Protein AF-A0A4Z2H089-F1 (afdb_monomer_lite)

Sequence (235 aa):
MAEYIDPRGDAPVEEMPELSDDDWDDNDNDEDLWQAADEEDSRPATVTCLFCDRLLSSVPATLQHCADDHQFNLVEVIQRHHLDDYGFIKMINFIRSTKCDASGLTGLPDAPLPWESEDFLLPVLQDDPLLQIDPEELCEDASLPVCSSSGAQSHDALQQRAQAAEERASTSEQALTRAMDDLHKLKLLAQGLVLNGETSRPANQSAVADLREDEDEAYFSSYGHYSIHEEMLKV

InterPro domains:
  IPR036236 Zinc finger C2H2 superfamily [SSF57667] (29-145)
  IPR040048 Zinc finger protein 277 [PTHR13267] (19-145)
  IPR049482 Protein arginine N-methyltransferase 3-like, C2H2 zinc finger domain [PF21137] (77-123)

Organism: NCBI:txid230148

Structure (mmCIF, N/CA/C/O backbone):
data_AF-A0A4Z2H089-F1
#
_entry.id   AF-A0A4Z2H089-F1
#
loop_
_atom_site.group_PDB
_atom_site.id
_atom_site.type_symbol
_atom_site.label_atom_id
_atom_site.label_alt_id
_atom_site.label_comp_id
_atom_site.label_asym_id
_atom_site.label_entity_id
_atom_site.label_seq_id
_atom_site.pdbx_PDB_ins_code
_atom_site.Cartn_x
_atom_site.Cartn_y
_atom_site.Cartn_z
_atom_site.occupancy
_atom_site.B_iso_or_equiv
_atom_site.auth_seq_id
_atom_site.auth_comp_id
_atom_site.auth_asym_id
_atom_site.auth_atom_id
_atom_site.pdbx_PDB_model_num
ATOM 1 N N . MET A 1 1 ? -58.922 26.897 -42.424 1.00 42.72 1 MET A N 1
ATOM 2 C CA . MET A 1 1 ? -58.825 25.897 -43.510 1.00 42.72 1 MET A CA 1
ATOM 3 C C . MET A 1 1 ? -57.353 25.661 -43.791 1.00 42.72 1 MET A C 1
ATOM 5 O O . MET A 1 1 ? -56.625 26.645 -43.783 1.00 42.72 1 MET A O 1
ATOM 9 N N . ALA A 1 2 ? -56.995 24.394 -44.034 1.00 37.50 2 ALA A N 1
ATOM 10 C CA . ALA A 1 2 ? -55.655 23.788 -44.123 1.00 37.50 2 ALA A CA 1
ATOM 11 C C . ALA A 1 2 ? -54.984 23.603 -42.745 1.00 37.50 2 ALA A C 1
ATOM 13 O O . ALA A 1 2 ? -54.612 24.584 -42.112 1.00 37.50 2 ALA A O 1
ATOM 14 N N . GLU A 1 3 ? -55.079 22.444 -42.087 1.00 33.56 3 GLU A N 1
ATOM 15 C CA . GLU A 1 3 ? -54.622 21.068 -42.403 1.00 33.56 3 GLU A CA 1
ATOM 16 C C . GLU A 1 3 ? -53.156 20.800 -42.029 1.00 33.56 3 GLU A C 1
ATOM 18 O O . GLU A 1 3 ? -52.237 21.526 -42.391 1.00 33.56 3 GLU A O 1
ATOM 23 N N . TYR A 1 4 ? -53.026 19.734 -41.242 1.00 43.25 4 TYR A N 1
ATOM 24 C CA . TYR A 1 4 ? -51.854 19.119 -40.631 1.00 43.25 4 TYR A CA 1
ATOM 25 C C . TYR A 1 4 ? -51.098 18.266 -41.658 1.00 43.25 4 TYR A C 1
ATOM 27 O O . TYR A 1 4 ? -51.762 17.654 -42.487 1.00 43.25 4 TYR A O 1
ATOM 35 N N . ILE A 1 5 ? -49.767 18.165 -41.554 1.00 40.09 5 ILE A N 1
ATOM 36 C CA . ILE A 1 5 ? -48.969 16.951 -41.827 1.00 40.09 5 ILE A CA 1
ATOM 37 C C . ILE A 1 5 ? -47.609 17.109 -41.124 1.00 40.09 5 ILE A C 1
ATOM 39 O O . ILE A 1 5 ? -46.871 18.066 -41.358 1.00 40.09 5 ILE A O 1
ATOM 43 N N . ASP A 1 6 ? -47.316 16.131 -40.276 1.00 48.25 6 ASP A N 1
ATOM 44 C CA . ASP A 1 6 ? -46.046 15.839 -39.612 1.00 48.25 6 ASP A CA 1
ATOM 45 C C . ASP A 1 6 ? -45.211 14.883 -40.485 1.00 48.25 6 ASP A C 1
ATOM 47 O O . ASP A 1 6 ? -45.784 13.994 -41.128 1.00 48.25 6 ASP A O 1
ATOM 51 N N . PRO A 1 7 ? -43.876 15.042 -40.547 1.00 44.81 7 PRO A N 1
ATOM 52 C CA . PRO A 1 7 ? -43.044 13.848 -40.610 1.00 44.81 7 PRO A CA 1
ATOM 53 C C . PRO A 1 7 ? -41.723 14.010 -39.836 1.00 44.81 7 PRO A C 1
ATOM 55 O O . PRO A 1 7 ? -40.678 14.302 -40.425 1.00 44.81 7 PRO A O 1
ATOM 58 N N . ARG A 1 8 ? -41.731 13.768 -38.525 1.00 45.00 8 ARG A N 1
ATOM 59 C CA . ARG A 1 8 ? -40.557 13.287 -37.770 1.00 45.00 8 ARG A CA 1
ATOM 60 C C . ARG A 1 8 ? -41.055 12.221 -36.791 1.00 45.00 8 ARG A C 1
ATOM 62 O O . ARG A 1 8 ? -41.719 12.535 -35.823 1.00 45.00 8 ARG A O 1
ATOM 69 N N . GLY A 1 9 ? -40.885 10.934 -37.065 1.00 35.97 9 GLY A N 1
ATOM 70 C CA . GLY A 1 9 ? -39.568 10.316 -37.158 1.00 35.97 9 GLY A CA 1
ATOM 71 C C . GLY A 1 9 ? -39.191 9.802 -35.771 1.00 35.97 9 GLY A C 1
ATOM 72 O O . GLY A 1 9 ? -38.459 10.477 -35.065 1.00 35.97 9 GLY A O 1
ATOM 73 N N . ASP A 1 10 ? -39.793 8.665 -35.418 1.00 48.62 10 ASP A N 1
ATOM 74 C CA . ASP A 1 10 ? -39.347 7.637 -34.469 1.00 48.62 10 ASP A CA 1
ATOM 75 C C . ASP A 1 10 ? -38.431 8.107 -33.319 1.00 48.62 10 ASP A C 1
ATOM 77 O O . ASP A 1 10 ? -37.206 8.141 -33.438 1.00 48.62 10 ASP A O 1
ATOM 81 N N . ALA A 1 11 ? -39.042 8.438 -32.183 1.00 46.47 11 ALA A N 1
ATOM 82 C CA . ALA A 1 11 ? -38.382 8.410 -30.884 1.00 46.47 11 ALA A CA 1
ATOM 83 C C . ALA A 1 11 ? -39.232 7.503 -29.984 1.00 46.47 11 ALA A C 1
ATOM 85 O O . ALA A 1 11 ? -40.442 7.738 -29.889 1.00 46.47 11 ALA A O 1
ATOM 86 N N . PRO A 1 12 ? -38.659 6.457 -29.364 1.00 43.41 12 PRO A N 1
ATOM 87 C CA . PRO A 1 12 ? -39.413 5.635 -28.439 1.00 43.41 12 PRO A CA 1
ATOM 88 C C . PRO A 1 12 ? -39.816 6.515 -27.257 1.00 43.41 12 PRO A C 1
ATOM 90 O O . PRO A 1 12 ? -38.996 7.221 -26.669 1.00 43.41 12 PRO A O 1
ATOM 93 N N . VAL A 1 13 ? -41.108 6.500 -26.947 1.00 51.25 13 VAL A N 1
ATOM 94 C CA . VAL A 1 13 ? -41.610 6.952 -25.656 1.00 51.25 13 VAL A CA 1
ATOM 95 C C . VAL A 1 13 ? -41.066 5.974 -24.617 1.00 51.25 13 VAL A C 1
ATOM 97 O O . VAL A 1 13 ? -41.618 4.897 -24.429 1.00 51.25 13 VAL A O 1
ATOM 100 N N . GLU A 1 14 ? -39.925 6.305 -24.015 1.00 46.28 14 GLU A N 1
ATOM 101 C CA . GLU A 1 14 ? -39.468 5.648 -22.789 1.00 46.28 14 GLU A CA 1
ATOM 102 C C . GLU A 1 14 ? -40.524 5.946 -21.721 1.00 46.28 14 GLU A C 1
ATOM 104 O O . GLU A 1 14 ? -40.642 7.059 -21.203 1.00 46.28 14 GLU A O 1
ATOM 109 N N . GLU A 1 15 ? -41.386 4.956 -21.522 1.00 49.84 15 GLU A N 1
ATOM 110 C CA . GLU A 1 15 ? -42.443 4.908 -20.529 1.00 49.84 15 GLU A CA 1
ATOM 111 C C . GLU A 1 15 ? -41.786 5.097 -19.156 1.00 49.84 15 GLU A C 1
ATOM 113 O O . GLU A 1 15 ? -40.947 4.301 -18.734 1.00 49.84 15 GLU A O 1
ATOM 118 N N . MET A 1 16 ? -42.089 6.219 -18.502 1.00 57.44 16 MET A N 1
ATOM 119 C CA . MET A 1 16 ? -41.567 6.537 -17.175 1.00 57.44 16 MET A CA 1
ATOM 120 C C . MET A 1 16 ? -41.934 5.380 -16.228 1.00 57.44 16 MET A C 1
ATOM 122 O O . MET A 1 16 ? -43.128 5.086 -16.129 1.00 57.44 16 MET A O 1
ATOM 126 N N . PRO A 1 17 ? -40.974 4.721 -15.549 1.00 62.62 17 PRO A N 1
ATOM 127 C CA . PRO A 1 17 ? -41.293 3.583 -14.697 1.00 62.62 17 PRO A CA 1
ATOM 128 C C . PRO A 1 17 ? -42.256 4.025 -13.595 1.00 62.62 17 PRO A C 1
ATOM 130 O O . PRO A 1 17 ? -41.970 4.985 -12.874 1.00 62.62 17 PRO A O 1
ATOM 133 N N . GLU A 1 18 ? -43.399 3.348 -13.480 1.00 52.94 18 GLU A N 1
ATOM 134 C CA . GLU A 1 18 ? -44.286 3.522 -12.335 1.00 52.94 18 GLU A CA 1
ATOM 135 C C . GLU A 1 18 ? -43.512 3.107 -11.081 1.00 52.94 18 GLU A C 1
ATOM 137 O O . GLU A 1 18 ? -42.983 1.996 -11.001 1.00 52.94 18 GLU A O 1
ATOM 142 N N . LEU A 1 19 ? -43.381 4.041 -10.137 1.00 46.09 19 LEU A N 1
ATOM 143 C CA . LEU A 1 19 ? -42.760 3.781 -8.848 1.00 46.09 19 LEU A CA 1
ATOM 144 C C . LEU A 1 19 ? -43.622 2.739 -8.137 1.00 46.09 19 LEU A C 1
ATOM 146 O O . LEU A 1 19 ? -44.752 3.018 -7.745 1.00 46.09 19 LEU A O 1
ATOM 150 N N . SER A 1 20 ? -43.086 1.526 -8.053 1.00 48.81 20 SER A N 1
ATOM 151 C CA . SER A 1 20 ? -43.617 0.468 -7.212 1.00 48.81 20 SER A CA 1
ATOM 152 C C . SER A 1 20 ? -43.601 0.974 -5.773 1.00 48.81 20 SER A C 1
ATOM 154 O O . SER A 1 20 ? -42.527 1.192 -5.209 1.00 48.81 20 SER A O 1
ATOM 156 N N . ASP A 1 21 ? -44.783 1.204 -5.201 1.00 55.88 21 ASP A N 1
ATOM 157 C CA . ASP A 1 21 ? -44.974 1.351 -3.758 1.00 55.88 21 ASP A CA 1
ATOM 158 C C . ASP A 1 21 ? -44.761 -0.033 -3.115 1.00 55.88 21 ASP A C 1
ATOM 160 O O . ASP A 1 21 ? -45.701 -0.683 -2.655 1.00 55.88 21 ASP A O 1
ATOM 164 N N . ASP A 1 22 ? -43.522 -0.526 -3.163 1.00 51.03 22 ASP A N 1
ATOM 165 C CA . ASP A 1 22 ? -43.103 -1.667 -2.364 1.00 51.03 22 ASP A CA 1
ATOM 166 C C . ASP A 1 22 ? -43.019 -1.195 -0.911 1.00 51.03 22 ASP A C 1
ATOM 168 O O . ASP A 1 22 ? -42.224 -0.329 -0.543 1.00 51.03 22 ASP A O 1
ATOM 172 N N . ASP A 1 23 ? -43.936 -1.738 -0.116 1.00 53.06 23 ASP A N 1
ATOM 173 C CA . ASP A 1 23 ? -43.993 -1.670 1.337 1.00 53.06 23 ASP A CA 1
ATOM 174 C C . ASP A 1 23 ? -42.618 -2.086 1.881 1.00 53.06 23 ASP A C 1
ATOM 176 O O . ASP A 1 23 ? -42.213 -3.246 1.767 1.00 53.06 23 ASP A O 1
ATOM 180 N N . TRP A 1 24 ? -41.859 -1.115 2.392 1.00 52.56 24 TRP A N 1
ATOM 181 C CA . TRP A 1 24 ? -40.569 -1.349 3.032 1.00 52.56 24 TRP A CA 1
ATOM 182 C C . TRP A 1 24 ? -40.851 -2.050 4.362 1.00 52.56 24 TRP A C 1
ATOM 184 O O . TRP A 1 24 ? -41.033 -1.402 5.391 1.00 52.56 24 TRP A O 1
ATOM 194 N N . ASP A 1 25 ? -40.969 -3.377 4.310 1.00 51.47 25 ASP A N 1
ATOM 195 C CA . ASP A 1 25 ? -40.934 -4.236 5.488 1.00 51.47 25 ASP A CA 1
ATOM 196 C C . ASP A 1 25 ? -39.548 -4.060 6.118 1.00 51.47 25 ASP A C 1
ATOM 198 O O . ASP A 1 25 ? -38.537 -4.529 5.591 1.00 51.47 25 ASP A O 1
ATOM 202 N N . ASP A 1 26 ? -39.528 -3.277 7.194 1.00 53.56 26 ASP A N 1
ATOM 203 C CA . ASP A 1 26 ? -38.397 -2.950 8.060 1.00 53.56 26 ASP A CA 1
ATOM 204 C C . ASP A 1 26 ? -37.923 -4.226 8.770 1.00 53.56 26 ASP A C 1
ATOM 206 O O . ASP A 1 26 ? -38.167 -4.462 9.954 1.00 53.56 26 ASP A O 1
ATOM 210 N N . ASN A 1 27 ? -37.321 -5.131 8.002 1.00 51.69 27 ASN A N 1
ATOM 211 C CA . ASN A 1 27 ? -36.666 -6.305 8.535 1.00 51.69 27 ASN A CA 1
ATOM 212 C C . ASN A 1 27 ? -35.247 -5.897 8.943 1.00 51.69 27 ASN A C 1
ATOM 214 O O . ASN A 1 27 ? -34.317 -6.023 8.149 1.00 51.69 27 ASN A O 1
ATOM 218 N N . ASP A 1 28 ? -35.131 -5.426 10.189 1.00 53.69 28 ASP A N 1
ATOM 219 C CA . ASP A 1 28 ? -33.926 -5.232 11.018 1.00 53.69 28 ASP A CA 1
ATOM 220 C C . ASP A 1 28 ? -33.001 -6.482 11.008 1.00 53.69 28 ASP A C 1
ATOM 222 O O . ASP A 1 28 ? -32.837 -7.187 12.004 1.00 53.69 28 ASP A O 1
ATOM 226 N N . ASN A 1 29 ? -32.413 -6.825 9.862 1.00 51.06 29 ASN A N 1
ATOM 227 C CA . ASN A 1 29 ? -31.466 -7.938 9.713 1.00 51.06 29 ASN A CA 1
ATOM 228 C C . ASN A 1 29 ? -30.265 -7.570 8.824 1.00 51.06 29 ASN A C 1
ATOM 230 O O . ASN A 1 29 ? -29.472 -8.437 8.450 1.00 51.06 29 ASN A O 1
ATOM 234 N N . ASP A 1 30 ? -30.095 -6.288 8.499 1.00 54.38 30 ASP A N 1
ATOM 235 C CA . ASP A 1 30 ? -28.948 -5.801 7.724 1.00 54.38 30 ASP A CA 1
ATOM 236 C C . ASP A 1 30 ? -27.621 -5.914 8.496 1.00 54.38 30 ASP A C 1
ATOM 238 O O . ASP A 1 30 ? -26.546 -5.914 7.897 1.00 54.38 30 ASP A O 1
ATOM 242 N N . GLU A 1 31 ? -27.671 -6.069 9.823 1.00 53.97 31 GLU A N 1
ATOM 243 C CA . GLU A 1 31 ? -26.486 -6.195 10.681 1.00 53.97 31 GLU A CA 1
ATOM 244 C C . GLU A 1 31 ? -25.784 -7.566 10.545 1.00 53.97 31 GLU A C 1
ATOM 246 O O . GLU A 1 31 ? -24.577 -7.669 10.776 1.00 53.97 31 GLU A O 1
ATOM 251 N N . ASP A 1 32 ? -26.500 -8.602 10.086 1.00 51.53 32 ASP A N 1
ATOM 252 C CA . ASP A 1 32 ? -25.953 -9.952 9.856 1.00 51.53 32 ASP A CA 1
ATOM 253 C C . ASP A 1 32 ? -25.314 -10.120 8.466 1.00 51.53 32 ASP A C 1
ATOM 255 O O . ASP A 1 32 ? -24.507 -11.029 8.253 1.00 51.53 32 ASP A O 1
ATOM 259 N N . LEU A 1 33 ? -25.637 -9.249 7.500 1.00 52.38 33 LEU A N 1
ATOM 260 C CA . LEU A 1 33 ? -25.115 -9.366 6.133 1.00 52.38 33 LEU A CA 1
ATOM 261 C C . LEU A 1 33 ? -23.627 -8.985 6.049 1.00 52.38 33 LEU A C 1
ATOM 263 O O . LEU A 1 33 ? -22.881 -9.568 5.263 1.00 52.38 33 LEU A O 1
ATOM 267 N N . TRP A 1 34 ? -23.187 -8.044 6.890 1.00 59.28 34 TRP A N 1
ATOM 268 C CA . TRP A 1 34 ? -21.783 -7.631 6.998 1.00 59.28 34 TRP A CA 1
ATOM 269 C C . TRP A 1 34 ? -20.916 -8.664 7.727 1.00 59.28 34 TRP A C 1
ATOM 271 O O . TRP A 1 34 ? -19.741 -8.807 7.407 1.00 59.28 34 TRP A O 1
ATOM 281 N N . GLN A 1 35 ? -21.493 -9.420 8.667 1.00 50.66 35 GLN A N 1
ATOM 282 C CA . GLN A 1 35 ? -20.775 -10.441 9.444 1.00 50.66 35 GLN A CA 1
ATOM 283 C C . GLN A 1 35 ? -20.528 -11.722 8.636 1.00 50.66 35 GLN A C 1
ATOM 285 O O . GLN A 1 35 ? -19.525 -12.403 8.839 1.00 50.66 35 GLN A O 1
ATOM 290 N N . ALA A 1 36 ? -21.404 -12.035 7.677 1.00 52.41 36 ALA A N 1
ATOM 291 C CA . ALA A 1 36 ? -21.252 -13.205 6.815 1.00 52.41 36 ALA A CA 1
ATOM 292 C C . ALA A 1 36 ? -20.069 -13.096 5.828 1.00 52.41 36 ALA A C 1
ATOM 294 O O . ALA A 1 36 ? -19.593 -14.121 5.340 1.00 52.41 36 ALA A O 1
ATOM 295 N N . ALA A 1 37 ? -19.578 -11.884 5.540 1.00 55.41 37 ALA A N 1
ATOM 296 C CA . ALA A 1 37 ? -18.427 -11.675 4.659 1.00 55.41 37 ALA A CA 1
ATOM 297 C C . ALA A 1 37 ? -17.084 -12.045 5.322 1.00 55.41 37 ALA A C 1
ATOM 299 O O . ALA A 1 37 ? -16.165 -12.485 4.633 1.00 55.41 37 ALA A O 1
ATOM 300 N N . ASP A 1 38 ? -16.980 -11.941 6.652 1.00 53.00 38 ASP A N 1
ATOM 301 C CA . ASP A 1 38 ? -15.733 -12.205 7.387 1.00 53.00 38 ASP A CA 1
ATOM 302 C C . ASP A 1 38 ? -15.395 -13.707 7.497 1.00 53.00 38 ASP A C 1
ATOM 304 O O . ASP A 1 38 ? -14.236 -14.082 7.691 1.00 53.00 38 ASP A O 1
ATOM 308 N N . GLU A 1 39 ? -16.380 -14.601 7.354 1.00 51.84 39 GLU A N 1
ATOM 309 C CA . GLU A 1 39 ? -16.170 -16.043 7.545 1.00 51.84 39 GLU A CA 1
ATOM 310 C C . GLU A 1 39 ? -15.656 -16.772 6.283 1.00 51.84 39 GLU A C 1
ATOM 312 O O . GLU A 1 39 ? -15.035 -17.834 6.402 1.00 51.84 39 GLU A O 1
ATOM 317 N N . GLU A 1 40 ? -15.834 -16.214 5.075 1.00 50.22 40 GLU A N 1
ATOM 318 C CA . GLU A 1 40 ? -15.403 -16.847 3.809 1.00 50.22 40 GLU A CA 1
ATOM 319 C C . GLU A 1 40 ? -13.981 -16.434 3.355 1.00 50.22 40 GLU A C 1
ATOM 321 O O . GLU A 1 40 ? -13.339 -17.152 2.579 1.00 50.22 40 GLU A O 1
ATOM 326 N N . ASP A 1 41 ? -13.418 -15.353 3.907 1.00 51.06 41 ASP A N 1
ATOM 327 C CA . ASP A 1 41 ? -12.096 -14.820 3.528 1.00 51.06 41 ASP A CA 1
ATOM 328 C C . ASP A 1 41 ? -10.906 -15.385 4.324 1.00 51.06 41 ASP A C 1
ATOM 330 O O . ASP A 1 41 ? -9.761 -14.963 4.173 1.00 51.06 41 ASP A O 1
ATOM 334 N N . SER A 1 42 ? -11.117 -16.462 5.082 1.00 49.62 42 SER A N 1
ATOM 335 C CA . SER A 1 42 ? -10.047 -17.180 5.801 1.00 49.62 42 SER A CA 1
ATOM 336 C C . SER A 1 42 ? -9.066 -17.955 4.896 1.00 49.62 42 SER A C 1
ATOM 338 O O . SER A 1 42 ? -8.236 -18.733 5.380 1.00 49.62 42 SER A O 1
ATOM 340 N N . ARG A 1 43 ? -9.135 -17.783 3.571 1.00 55.94 43 ARG A N 1
ATOM 341 C CA . ARG A 1 43 ? -8.127 -18.310 2.642 1.00 55.94 43 ARG A CA 1
ATOM 342 C C . ARG A 1 43 ? -6.880 -17.422 2.724 1.00 55.94 43 ARG A C 1
ATOM 344 O O . ARG A 1 43 ? -6.995 -16.215 2.544 1.00 55.94 43 ARG A O 1
ATOM 351 N N . PRO A 1 44 ? -5.682 -17.980 2.977 1.00 61.66 44 PRO A N 1
ATOM 352 C CA . PRO A 1 44 ? -4.471 -17.171 3.048 1.00 61.66 44 PRO A CA 1
ATOM 353 C C . PRO A 1 44 ? -4.290 -16.431 1.719 1.00 61.66 44 PRO A C 1
ATOM 355 O O . PRO A 1 44 ? -4.128 -17.074 0.680 1.00 61.66 44 PRO A O 1
ATOM 358 N N . ALA A 1 45 ? -4.359 -15.098 1.754 1.00 75.50 45 ALA A N 1
ATOM 359 C CA . ALA A 1 45 ? -4.219 -14.262 0.571 1.00 75.50 45 ALA A CA 1
ATOM 360 C C . ALA A 1 45 ? -2.843 -14.509 -0.061 1.00 75.50 45 ALA A C 1
ATOM 362 O O . ALA A 1 45 ? -1.799 -14.179 0.505 1.00 75.50 45 ALA A O 1
ATOM 363 N N . THR A 1 46 ? -2.831 -15.155 -1.226 1.00 92.38 46 THR A N 1
ATOM 364 C CA . THR A 1 46 ? -1.597 -15.395 -1.973 1.00 92.38 46 THR A CA 1
ATOM 365 C C . THR A 1 46 ? -1.236 -14.159 -2.776 1.00 92.38 46 THR A C 1
ATOM 367 O O . THR A 1 46 ? -2.082 -13.601 -3.468 1.00 92.38 46 THR A O 1
ATOM 370 N N . VAL A 1 47 ? 0.034 -13.778 -2.752 1.00 95.69 47 VAL A N 1
ATOM 371 C CA . VAL A 1 47 ? 0.543 -12.602 -3.458 1.00 95.69 47 VAL A CA 1
ATOM 372 C C . VAL A 1 47 ? 1.350 -13.054 -4.671 1.00 95.69 47 VAL A C 1
ATOM 374 O O . VAL A 1 47 ? 2.235 -13.902 -4.557 1.00 95.69 47 VAL A O 1
ATOM 377 N N . THR A 1 48 ? 1.047 -12.511 -5.849 1.00 96.25 48 THR A N 1
ATOM 378 C CA . THR A 1 48 ? 1.785 -12.841 -7.080 1.00 96.25 48 THR A CA 1
ATOM 379 C C . THR A 1 48 ? 3.070 -12.018 -7.160 1.00 96.25 48 THR A C 1
ATOM 381 O O . THR A 1 48 ? 3.027 -10.799 -6.997 1.00 96.25 48 THR A O 1
ATOM 384 N N . CYS A 1 49 ? 4.209 -12.639 -7.472 1.00 97.25 49 CYS A N 1
ATOM 385 C CA . CYS A 1 49 ? 5.471 -11.931 -7.718 1.00 97.25 49 CYS A CA 1
ATOM 386 C C . CYS A 1 49 ? 5.350 -10.911 -8.860 1.00 97.25 49 CYS A C 1
ATOM 388 O O . CYS A 1 49 ? 4.665 -11.166 -9.843 1.00 97.25 49 CYS A O 1
ATOM 390 N N . LEU A 1 50 ? 6.036 -9.768 -8.752 1.00 96.56 50 LEU A N 1
ATOM 391 C CA . LEU A 1 50 ? 6.043 -8.715 -9.777 1.00 96.56 50 LEU A CA 1
ATOM 392 C C . LEU A 1 50 ? 6.613 -9.166 -11.133 1.00 96.56 50 LEU A C 1
ATOM 394 O O . LEU A 1 50 ? 6.129 -8.718 -12.168 1.00 96.56 50 LEU A O 1
ATOM 398 N N . PHE A 1 51 ? 7.601 -10.064 -11.132 1.00 96.75 51 PHE A N 1
ATOM 399 C CA . PHE A 1 51 ? 8.403 -10.400 -12.318 1.00 96.75 51 PHE A CA 1
ATOM 400 C C . PHE A 1 51 ? 8.176 -11.823 -12.851 1.00 96.75 51 PHE A C 1
ATOM 402 O O . PHE A 1 51 ? 8.647 -12.165 -13.934 1.00 96.75 51 PHE A O 1
ATOM 409 N N . CYS A 1 52 ? 7.469 -12.682 -12.110 1.00 95.81 52 CYS A N 1
ATOM 410 C CA . CYS A 1 52 ? 7.199 -14.060 -12.524 1.00 95.81 52 CYS A CA 1
ATOM 411 C C . CYS A 1 52 ? 5.857 -14.574 -11.991 1.00 95.81 52 CYS A C 1
ATOM 413 O O . CYS A 1 52 ? 5.259 -13.977 -11.103 1.00 95.81 52 CYS A O 1
ATOM 415 N N . ASP A 1 53 ? 5.423 -15.739 -12.470 1.00 95.44 53 ASP A N 1
ATOM 416 C CA . ASP A 1 53 ? 4.118 -16.325 -12.127 1.00 95.44 53 ASP A CA 1
ATOM 417 C C . ASP A 1 53 ? 4.089 -17.044 -10.757 1.00 95.44 53 ASP A C 1
ATOM 419 O O . ASP A 1 53 ? 3.202 -17.855 -10.485 1.00 95.44 53 ASP A O 1
ATOM 423 N N . ARG A 1 54 ? 5.080 -16.812 -9.883 1.00 96.50 54 ARG A N 1
ATOM 424 C CA . ARG A 1 54 ? 5.104 -17.423 -8.545 1.00 96.50 54 ARG A CA 1
ATOM 425 C C . ARG A 1 54 ? 4.090 -16.747 -7.629 1.00 96.50 54 ARG A C 1
ATOM 427 O O . ARG A 1 54 ? 4.050 -15.523 -7.533 1.00 96.50 54 ARG A O 1
ATOM 434 N N . LEU A 1 55 ? 3.340 -17.574 -6.908 1.00 96.38 55 LEU A N 1
ATOM 435 C CA . LEU A 1 55 ? 2.452 -17.173 -5.822 1.00 96.38 55 LEU A CA 1
ATOM 436 C C . LEU A 1 55 ? 3.153 -17.405 -4.485 1.00 96.38 55 LEU A C 1
ATOM 438 O O . LEU A 1 55 ? 3.716 -18.476 -4.250 1.00 96.38 55 LEU A O 1
ATOM 442 N N . LEU A 1 56 ? 3.117 -16.401 -3.620 1.00 96.12 56 LEU A N 1
ATOM 443 C CA . LEU A 1 56 ? 3.779 -16.396 -2.325 1.00 96.12 56 LEU A CA 1
ATOM 444 C C . LEU A 1 56 ? 2.757 -16.185 -1.213 1.00 96.12 56 LEU A C 1
ATOM 446 O O . LEU A 1 56 ? 1.653 -15.700 -1.440 1.00 96.12 56 LEU A O 1
ATOM 450 N N . SER A 1 57 ? 3.119 -16.585 0.002 1.00 94.56 57 SER A N 1
ATOM 451 C CA . SER A 1 57 ? 2.201 -16.614 1.145 1.00 94.56 57 SER A CA 1
ATOM 452 C C . SER A 1 57 ? 1.911 -15.245 1.759 1.00 94.56 57 SER A C 1
ATOM 454 O O . SER A 1 57 ? 1.041 -15.154 2.616 1.00 94.56 57 SER A O 1
ATOM 456 N N . SER A 1 58 ? 2.687 -14.215 1.413 1.00 93.38 58 SER A N 1
ATOM 457 C CA . SER A 1 58 ? 2.536 -12.864 1.957 1.00 93.38 58 SER A CA 1
ATOM 458 C C . SER A 1 58 ? 3.296 -11.824 1.132 1.00 93.38 58 SER A C 1
ATOM 460 O O . SER A 1 58 ? 4.162 -12.154 0.311 1.00 93.38 58 SER A O 1
ATOM 462 N N . VAL A 1 59 ? 3.004 -10.550 1.395 1.00 93.38 59 VAL A N 1
ATOM 463 C CA . VAL A 1 59 ? 3.730 -9.406 0.833 1.00 93.38 59 VAL A CA 1
ATOM 464 C C . VAL A 1 59 ? 5.224 -9.453 1.194 1.00 93.38 59 VAL A C 1
ATOM 466 O O . VAL A 1 59 ? 6.025 -9.479 0.260 1.00 93.38 59 VAL A O 1
ATOM 469 N N . PRO A 1 60 ? 5.651 -9.570 2.475 1.00 93.31 60 PRO A N 1
ATOM 470 C CA . PRO A 1 60 ? 7.079 -9.630 2.804 1.00 93.31 60 PRO A CA 1
ATOM 471 C C . PRO A 1 60 ? 7.813 -10.784 2.116 1.00 93.31 60 PRO A C 1
ATOM 473 O O . PRO A 1 60 ? 8.927 -10.608 1.629 1.00 93.31 60 PRO A O 1
ATOM 476 N N . ALA A 1 61 ? 7.173 -11.955 2.001 1.00 95.06 61 ALA A N 1
ATOM 477 C CA . ALA A 1 61 ? 7.742 -13.082 1.265 1.00 95.06 61 ALA A CA 1
ATOM 478 C C . ALA A 1 61 ? 7.924 -12.754 -0.228 1.00 95.06 61 ALA A C 1
ATOM 480 O O . ALA A 1 61 ? 8.926 -13.142 -0.827 1.00 95.06 61 ALA A O 1
ATOM 481 N N . THR A 1 62 ? 6.983 -12.010 -0.817 1.00 96.19 62 THR A N 1
ATOM 482 C CA . THR A 1 62 ? 7.053 -11.517 -2.203 1.00 96.19 62 THR A CA 1
ATOM 483 C C . THR A 1 62 ? 8.190 -10.529 -2.399 1.00 96.19 62 THR A C 1
ATOM 485 O O . THR A 1 62 ? 8.949 -10.677 -3.353 1.00 96.19 62 THR A O 1
ATOM 488 N N . LEU A 1 63 ? 8.355 -9.570 -1.487 1.00 94.88 63 LEU A N 1
ATOM 489 C CA . LEU A 1 63 ? 9.451 -8.602 -1.545 1.00 94.88 63 LEU A CA 1
ATOM 490 C C . LEU A 1 63 ? 10.814 -9.288 -1.410 1.00 94.88 63 LEU A C 1
ATOM 492 O O . LEU A 1 63 ? 11.715 -9.011 -2.200 1.00 94.88 63 LEU A O 1
ATOM 496 N N . GLN A 1 64 ? 10.941 -10.244 -0.485 1.00 95.56 64 GLN A N 1
ATOM 497 C CA . GLN A 1 64 ? 12.158 -11.041 -0.322 1.00 95.56 64 GLN A CA 1
ATOM 498 C C . GLN A 1 64 ? 12.478 -11.848 -1.588 1.00 95.56 64 GLN A C 1
ATOM 500 O O . GLN A 1 64 ? 13.612 -11.847 -2.057 1.00 95.56 64 GLN A O 1
ATOM 505 N N . HIS A 1 65 ? 11.475 -12.486 -2.194 1.00 97.44 65 HIS A N 1
ATOM 506 C CA . HIS A 1 65 ? 11.649 -13.212 -3.451 1.00 97.44 65 HIS A CA 1
ATOM 507 C C . HIS A 1 65 ? 12.061 -12.294 -4.615 1.00 97.44 65 HIS A C 1
ATOM 509 O O . HIS A 1 65 ? 12.933 -12.663 -5.400 1.00 97.44 65 HIS A O 1
ATOM 515 N N . CYS A 1 66 ? 11.482 -11.093 -4.719 1.00 96.38 66 CYS A N 1
ATOM 516 C CA . CYS A 1 66 ? 11.915 -10.080 -5.686 1.00 96.38 66 CYS A CA 1
ATOM 517 C C . CYS A 1 66 ? 13.390 -9.688 -5.487 1.00 96.38 66 CYS A C 1
ATOM 519 O O . CYS A 1 66 ? 14.125 -9.566 -6.468 1.00 96.38 66 CYS A O 1
ATOM 521 N N . ALA A 1 67 ? 13.844 -9.558 -4.239 1.00 95.19 67 ALA A N 1
ATOM 522 C CA . ALA A 1 67 ? 15.233 -9.235 -3.932 1.00 95.19 67 ALA A CA 1
ATOM 523 C C . ALA A 1 67 ? 16.196 -10.389 -4.263 1.00 95.19 67 ALA A C 1
ATOM 525 O O . ALA A 1 67 ? 17.224 -10.163 -4.898 1.00 95.19 67 ALA A O 1
ATOM 526 N N . ASP A 1 68 ? 15.862 -11.621 -3.878 1.00 96.25 68 ASP A N 1
ATOM 527 C CA . ASP A 1 68 ? 16.764 -12.767 -4.026 1.00 96.25 68 ASP A CA 1
ATOM 528 C C . ASP A 1 68 ? 16.842 -13.264 -5.477 1.00 96.25 68 ASP A C 1
ATOM 530 O O . ASP A 1 68 ? 17.934 -13.401 -6.037 1.00 96.25 68 ASP A O 1
ATOM 534 N N . ASP A 1 69 ? 15.687 -13.495 -6.109 1.00 96.75 69 ASP A N 1
ATOM 535 C CA . ASP A 1 69 ? 15.618 -14.160 -7.414 1.00 96.75 69 ASP A CA 1
ATOM 536 C C . ASP A 1 69 ? 15.686 -13.170 -8.584 1.00 96.75 69 ASP A C 1
ATOM 538 O O . ASP A 1 69 ? 16.242 -13.508 -9.630 1.00 96.75 69 ASP A O 1
ATOM 542 N N . HIS A 1 70 ? 15.186 -11.942 -8.398 1.00 95.44 70 HIS A N 1
ATOM 543 C CA . HIS A 1 70 ? 15.126 -10.914 -9.450 1.00 95.44 70 HIS A CA 1
ATOM 544 C C . HIS A 1 70 ? 16.078 -9.737 -9.210 1.00 95.44 70 HIS A C 1
ATOM 546 O O . HIS A 1 70 ? 16.144 -8.827 -10.031 1.00 95.44 70 HIS A O 1
ATOM 552 N N . GLN A 1 71 ? 16.827 -9.743 -8.098 1.00 95.06 71 GLN A N 1
ATOM 553 C CA . GLN A 1 71 ? 17.755 -8.669 -7.717 1.00 95.06 71 GLN A CA 1
ATOM 554 C C . GLN A 1 71 ? 17.090 -7.280 -7.730 1.00 95.06 71 GLN A C 1
ATOM 556 O O . GLN A 1 71 ? 17.710 -6.273 -8.081 1.00 95.06 71 GLN A O 1
ATOM 561 N N . PHE A 1 72 ? 15.813 -7.237 -7.341 1.00 95.25 72 PHE A N 1
ATOM 562 C CA . PHE A 1 72 ? 14.997 -6.033 -7.296 1.00 95.25 72 PHE A CA 1
ATOM 563 C C . PHE A 1 72 ? 14.536 -5.750 -5.871 1.00 95.25 72 PHE A C 1
ATOM 565 O O . PHE A 1 72 ? 13.726 -6.486 -5.305 1.00 95.25 72 PHE A O 1
ATOM 572 N N . ASN A 1 73 ? 15.026 -4.649 -5.305 1.00 94.12 73 ASN A N 1
ATOM 573 C CA . ASN A 1 73 ? 14.578 -4.158 -4.012 1.00 94.12 73 ASN A CA 1
ATOM 574 C C . ASN A 1 73 ? 13.550 -3.037 -4.208 1.00 94.12 73 ASN A C 1
ATOM 576 O O . ASN A 1 73 ? 13.900 -1.920 -4.583 1.00 94.12 73 ASN A O 1
ATOM 580 N N . LEU A 1 74 ? 12.280 -3.341 -3.931 1.00 94.12 74 LEU A N 1
ATOM 581 C CA . LEU A 1 74 ? 11.173 -2.396 -4.084 1.00 94.12 74 LEU A CA 1
ATOM 582 C C . LEU A 1 74 ? 11.351 -1.143 -3.210 1.00 94.12 74 LEU A C 1
ATOM 584 O O . LEU A 1 74 ? 11.139 -0.033 -3.690 1.00 94.12 74 LEU A O 1
ATOM 588 N N . VAL A 1 75 ? 11.802 -1.312 -1.963 1.00 93.50 75 VAL A N 1
ATOM 589 C CA . VAL A 1 75 ? 12.006 -0.211 -1.005 1.00 93.50 75 VAL A CA 1
ATOM 590 C C . VAL A 1 75 ? 13.081 0.755 -1.504 1.00 93.50 75 VAL A C 1
ATOM 592 O O . VAL A 1 75 ? 12.930 1.970 -1.408 1.00 93.50 75 VAL A O 1
ATOM 595 N N . GLU A 1 76 ? 14.145 0.229 -2.112 1.00 93.12 76 GLU A N 1
ATOM 596 C CA . GLU A 1 76 ? 15.212 1.049 -2.692 1.00 93.12 76 GLU A CA 1
ATOM 597 C C . GLU A 1 76 ? 14.699 1.933 -3.838 1.00 93.12 76 GLU A C 1
ATOM 599 O O . GLU A 1 76 ? 15.112 3.085 -3.962 1.00 93.12 76 GLU A O 1
ATOM 604 N N . VAL A 1 77 ? 13.786 1.417 -4.665 1.00 93.62 77 VAL A N 1
ATOM 605 C CA . VAL A 1 77 ? 13.188 2.173 -5.777 1.00 93.62 77 VAL A CA 1
ATOM 606 C C . VAL A 1 77 ? 12.239 3.254 -5.260 1.00 93.62 77 VAL A C 1
ATOM 608 O O . VAL A 1 77 ? 12.323 4.388 -5.734 1.00 93.62 77 VAL A O 1
ATOM 611 N N . ILE A 1 78 ? 11.408 2.938 -4.258 1.00 93.94 78 ILE A N 1
ATOM 612 C CA . ILE A 1 78 ? 10.520 3.908 -3.593 1.00 93.94 78 ILE A CA 1
ATOM 613 C C . ILE A 1 78 ? 11.339 5.080 -3.042 1.00 93.94 78 ILE A C 1
ATOM 615 O O . ILE A 1 78 ? 11.054 6.235 -3.352 1.00 93.94 78 ILE A O 1
ATOM 619 N N . GLN A 1 79 ? 12.405 4.786 -2.292 1.00 93.06 79 GLN A N 1
ATOM 620 C CA . GLN A 1 79 ? 13.255 5.810 -1.684 1.00 93.06 79 GLN A CA 1
ATOM 621 C C . GLN A 1 79 ? 14.048 6.612 -2.719 1.00 93.06 79 GLN A C 1
ATOM 623 O O . GLN A 1 79 ? 14.152 7.830 -2.594 1.00 93.06 79 GLN A O 1
ATOM 628 N N . ARG A 1 80 ? 14.605 5.949 -3.743 1.00 92.12 80 ARG A N 1
ATOM 629 C CA . ARG A 1 80 ? 15.400 6.606 -4.793 1.00 92.12 80 ARG A CA 1
ATOM 630 C C . ARG A 1 80 ? 14.581 7.627 -5.572 1.00 92.12 80 ARG A C 1
ATOM 632 O O . ARG A 1 80 ? 15.087 8.706 -5.859 1.00 92.12 80 ARG A O 1
ATOM 639 N N . HIS A 1 81 ? 13.354 7.268 -5.938 1.00 92.62 81 HIS A N 1
ATOM 640 C CA . HIS A 1 81 ? 12.503 8.100 -6.786 1.00 92.62 81 HIS A CA 1
ATOM 641 C C . HIS A 1 81 ? 11.471 8.912 -6.001 1.00 92.62 81 HIS A C 1
ATOM 643 O O . HIS A 1 81 ? 10.667 9.601 -6.622 1.00 92.62 81 HIS A O 1
ATOM 649 N N . HIS A 1 82 ? 11.508 8.861 -4.664 1.00 92.81 82 HIS A N 1
ATOM 650 C CA . HIS A 1 82 ? 10.565 9.549 -3.779 1.00 92.81 82 HIS A CA 1
ATOM 651 C C . HIS A 1 82 ? 9.105 9.291 -4.176 1.00 92.81 82 HIS A C 1
ATOM 653 O O . HIS A 1 82 ? 8.327 10.230 -4.339 1.00 92.81 82 HIS A O 1
ATOM 659 N N . LEU A 1 83 ? 8.766 8.017 -4.394 1.00 94.62 83 LEU A N 1
ATOM 660 C CA . LEU A 1 83 ? 7.423 7.638 -4.825 1.00 94.62 83 LEU A CA 1
ATOM 661 C C . LEU A 1 83 ? 6.423 7.884 -3.691 1.00 94.62 83 LEU A C 1
ATOM 663 O O . LEU A 1 83 ? 6.599 7.363 -2.593 1.00 94.62 83 LEU A O 1
ATOM 667 N N . ASP A 1 84 ? 5.384 8.658 -3.991 1.00 94.44 84 ASP A N 1
ATOM 668 C CA . ASP A 1 84 ? 4.167 8.763 -3.189 1.00 94.44 84 ASP A CA 1
ATOM 669 C C . ASP A 1 84 ? 3.220 7.587 -3.495 1.00 94.44 84 ASP A C 1
ATOM 671 O O . ASP A 1 84 ? 3.514 6.753 -4.359 1.00 94.44 84 ASP A O 1
ATOM 675 N N . ASP A 1 85 ? 2.069 7.520 -2.821 1.00 96.56 85 ASP A N 1
ATOM 676 C CA . ASP A 1 85 ? 1.075 6.447 -2.998 1.00 96.56 85 ASP A CA 1
ATOM 677 C C . ASP A 1 85 ? 0.728 6.209 -4.472 1.00 96.56 85 ASP A C 1
ATOM 679 O O . ASP A 1 85 ? 0.707 5.079 -4.966 1.00 96.56 85 ASP A O 1
ATOM 683 N N . TYR A 1 86 ? 0.510 7.292 -5.218 1.00 97.06 86 TYR A N 1
ATOM 684 C CA . TYR A 1 86 ? 0.161 7.218 -6.631 1.00 97.06 86 TYR A CA 1
ATOM 685 C C . TYR A 1 86 ? 1.346 6.790 -7.496 1.00 97.06 86 TYR A C 1
ATOM 687 O O . TYR A 1 86 ? 1.177 5.957 -8.389 1.00 97.06 86 TYR A O 1
ATOM 695 N N . GLY A 1 87 ? 2.546 7.316 -7.245 1.00 96.44 87 GLY A N 1
ATOM 696 C CA . GLY A 1 87 ? 3.769 6.889 -7.917 1.00 96.44 87 GLY A CA 1
ATOM 697 C C . GLY A 1 87 ? 4.064 5.405 -7.690 1.00 96.44 87 GLY A C 1
ATOM 698 O O . GLY A 1 87 ? 4.444 4.701 -8.630 1.00 96.44 87 GLY A O 1
ATOM 699 N N . PHE A 1 88 ? 3.819 4.914 -6.476 1.00 97.06 88 PHE A N 1
ATOM 700 C CA . PHE A 1 88 ? 3.923 3.506 -6.113 1.00 97.06 88 PHE A CA 1
ATOM 701 C C . PHE A 1 88 ? 2.908 2.645 -6.875 1.00 97.06 88 PHE A C 1
ATOM 703 O O . PHE A 1 88 ? 3.308 1.692 -7.550 1.00 97.06 88 PHE A O 1
ATOM 710 N N . ILE A 1 89 ? 1.622 3.019 -6.866 1.00 97.62 89 ILE A N 1
ATOM 711 C CA . ILE A 1 89 ? 0.565 2.323 -7.620 1.00 97.62 89 ILE A CA 1
ATOM 712 C C . ILE A 1 89 ? 0.920 2.251 -9.110 1.00 97.62 89 ILE A C 1
ATOM 714 O O . ILE A 1 89 ? 0.896 1.170 -9.710 1.00 97.62 89 ILE A O 1
ATOM 718 N N . LYS A 1 90 ? 1.310 3.387 -9.706 1.00 97.56 90 LYS A N 1
ATOM 719 C CA . LYS A 1 90 ? 1.694 3.469 -11.121 1.00 97.56 90 LYS A CA 1
ATOM 720 C C . LYS A 1 90 ? 2.877 2.560 -11.438 1.00 97.56 90 LYS A C 1
ATOM 722 O O . LYS A 1 90 ? 2.842 1.842 -12.436 1.00 97.56 90 LYS A O 1
ATOM 727 N N . MET A 1 91 ? 3.906 2.542 -10.592 1.00 96.81 91 MET A N 1
ATOM 728 C CA . MET A 1 91 ? 5.063 1.662 -10.764 1.00 96.81 91 MET A CA 1
ATOM 729 C C . MET A 1 91 ? 4.656 0.184 -10.728 1.00 96.81 91 MET A C 1
ATOM 731 O O . MET A 1 91 ? 5.040 -0.574 -11.619 1.00 96.81 91 MET A O 1
ATOM 735 N N . ILE A 1 92 ? 3.869 -0.239 -9.734 1.00 97.56 92 ILE A N 1
ATOM 736 C CA . ILE A 1 92 ? 3.423 -1.633 -9.614 1.00 97.56 92 ILE A CA 1
ATOM 737 C C . ILE A 1 92 ? 2.633 -2.039 -10.864 1.00 97.56 92 ILE A C 1
ATOM 739 O O . ILE A 1 92 ? 2.984 -3.019 -11.525 1.00 97.56 92 ILE A O 1
ATOM 743 N N . ASN A 1 93 ? 1.636 -1.248 -11.264 1.00 97.69 93 ASN A N 1
ATOM 744 C CA . ASN A 1 93 ? 0.829 -1.523 -12.454 1.00 97.69 93 ASN A CA 1
ATOM 745 C C . ASN A 1 93 ? 1.647 -1.476 -13.753 1.00 97.69 93 ASN A C 1
ATOM 747 O O . ASN A 1 93 ? 1.417 -2.279 -14.661 1.00 97.69 93 ASN A O 1
ATOM 751 N N . PHE A 1 94 ? 2.646 -0.602 -13.854 1.00 97.25 94 PHE A N 1
ATOM 752 C CA . PHE A 1 94 ? 3.583 -0.597 -14.975 1.00 97.25 94 PHE A CA 1
ATOM 753 C C . PHE A 1 94 ? 4.348 -1.920 -15.078 1.00 97.25 94 PHE A C 1
ATOM 755 O O . PHE A 1 94 ? 4.405 -2.514 -16.157 1.00 97.25 94 PHE A O 1
ATOM 762 N N . ILE A 1 95 ? 4.894 -2.423 -13.968 1.00 96.50 95 ILE A N 1
ATOM 763 C CA . ILE A 1 95 ? 5.628 -3.696 -13.956 1.00 96.50 95 ILE A CA 1
ATOM 764 C C . ILE A 1 95 ? 4.694 -4.844 -14.359 1.00 96.50 95 ILE A C 1
ATOM 766 O O . ILE A 1 95 ? 5.025 -5.632 -15.248 1.00 96.50 95 ILE A O 1
ATOM 770 N N . ARG A 1 96 ? 3.484 -4.890 -13.785 1.00 95.94 96 ARG A N 1
ATOM 771 C CA . ARG A 1 96 ? 2.463 -5.906 -14.097 1.00 95.94 96 ARG A CA 1
ATOM 772 C C . ARG A 1 96 ? 2.045 -5.898 -15.570 1.00 95.94 96 ARG A C 1
ATOM 774 O O . ARG A 1 96 ? 1.929 -6.959 -16.182 1.00 95.94 96 ARG A O 1
ATOM 781 N N . SER A 1 97 ? 1.804 -4.715 -16.135 1.00 95.75 97 SER A N 1
ATOM 782 C CA . SER A 1 97 ? 1.295 -4.555 -17.505 1.00 95.75 97 SER A CA 1
ATOM 783 C C . SER A 1 97 ? 2.366 -4.800 -18.563 1.00 95.75 97 SER A C 1
ATOM 785 O O . SER A 1 97 ? 2.099 -5.449 -19.575 1.00 95.75 97 SER A O 1
ATOM 787 N N . THR A 1 98 ? 3.586 -4.313 -18.334 1.00 93.44 98 THR A N 1
ATOM 788 C CA . THR A 1 98 ? 4.681 -4.427 -19.307 1.00 93.44 98 THR A CA 1
ATOM 789 C C . THR A 1 98 ? 5.440 -5.741 -19.202 1.00 93.44 98 THR A C 1
ATOM 791 O O . THR A 1 98 ? 6.094 -6.129 -20.172 1.00 93.44 98 THR A O 1
ATOM 794 N N . LYS A 1 99 ? 5.354 -6.430 -18.054 1.00 89.75 99 LYS A N 1
ATOM 795 C CA . LYS A 1 99 ? 6.161 -7.618 -17.734 1.00 89.75 99 LYS A CA 1
ATOM 796 C C . LYS A 1 99 ? 7.646 -7.376 -18.021 1.00 89.75 99 LYS A C 1
ATOM 798 O O . LYS A 1 99 ? 8.326 -8.219 -18.609 1.00 89.75 99 LYS A O 1
ATOM 803 N N . CYS A 1 100 ? 8.114 -6.174 -17.688 1.00 89.81 100 CYS A N 1
ATOM 804 C CA . CYS A 1 100 ? 9.501 -5.789 -17.876 1.00 89.81 100 CYS A CA 1
ATOM 805 C C . CYS A 1 100 ? 10.416 -6.584 -16.936 1.00 89.81 100 CYS A C 1
ATOM 807 O O . CYS A 1 100 ? 9.989 -7.089 -15.898 1.00 89.81 100 CYS A O 1
ATOM 809 N N . ASP A 1 101 ? 11.681 -6.715 -17.327 1.00 88.88 101 ASP A N 1
ATOM 810 C CA . ASP A 1 101 ? 12.679 -7.386 -16.501 1.00 88.88 101 ASP A CA 1
ATOM 811 C C . ASP A 1 101 ? 13.194 -6.446 -15.404 1.00 88.88 101 ASP A C 1
ATOM 813 O O . ASP A 1 101 ? 13.393 -5.249 -15.639 1.00 88.88 101 ASP A O 1
ATOM 817 N N . ALA A 1 102 ? 13.464 -7.001 -14.223 1.00 89.75 102 ALA A N 1
ATOM 818 C CA . ALA A 1 102 ? 13.943 -6.261 -13.057 1.00 89.75 102 ALA A CA 1
ATOM 819 C C . ALA A 1 102 ? 15.211 -5.445 -13.355 1.00 89.75 102 ALA A C 1
ATOM 821 O O . ALA A 1 102 ? 15.357 -4.309 -12.897 1.00 89.75 102 ALA A O 1
ATOM 822 N N . SER A 1 103 ? 16.099 -5.988 -14.194 1.00 85.62 103 SER A N 1
ATOM 823 C CA . SER A 1 103 ? 17.347 -5.338 -14.604 1.00 85.62 103 SER A CA 1
ATOM 824 C C . SER A 1 103 ? 17.146 -3.969 -15.272 1.00 85.62 103 SER A C 1
ATOM 826 O O . SER A 1 103 ? 18.014 -3.102 -15.168 1.00 85.62 103 SER A O 1
ATOM 828 N N . GLY A 1 104 ? 15.997 -3.746 -15.920 1.00 82.31 104 GLY A N 1
ATOM 829 C CA . GLY A 1 104 ? 15.650 -2.479 -16.565 1.00 82.31 104 GLY A CA 1
ATOM 830 C C . GLY A 1 104 ? 15.177 -1.387 -15.601 1.00 82.31 104 GLY A C 1
ATOM 831 O O . GLY A 1 104 ? 15.081 -0.232 -16.009 1.00 82.31 104 GLY A O 1
ATOM 832 N N . LEU A 1 105 ? 14.890 -1.735 -14.343 1.00 86.62 105 LEU A N 1
ATOM 833 C CA . LEU A 1 105 ? 14.327 -0.824 -13.343 1.00 86.62 105 LEU A CA 1
ATOM 834 C C . LEU A 1 105 ? 15.373 -0.334 -12.333 1.00 86.62 105 LEU A C 1
ATOM 836 O O . LEU A 1 105 ? 15.307 0.809 -11.890 1.00 86.62 105 LEU A O 1
ATOM 840 N N . THR A 1 106 ? 16.383 -1.151 -12.014 1.00 78.75 106 THR A N 1
ATOM 841 C CA . THR A 1 106 ? 17.398 -0.872 -10.970 1.00 78.75 106 THR A CA 1
ATOM 842 C C . THR A 1 106 ? 18.428 0.213 -11.355 1.00 78.75 106 THR A C 1
ATOM 844 O O . THR A 1 106 ? 19.421 0.422 -10.665 1.00 78.75 106 THR A O 1
ATOM 847 N N . GLY A 1 107 ? 18.216 0.949 -12.447 1.00 81.75 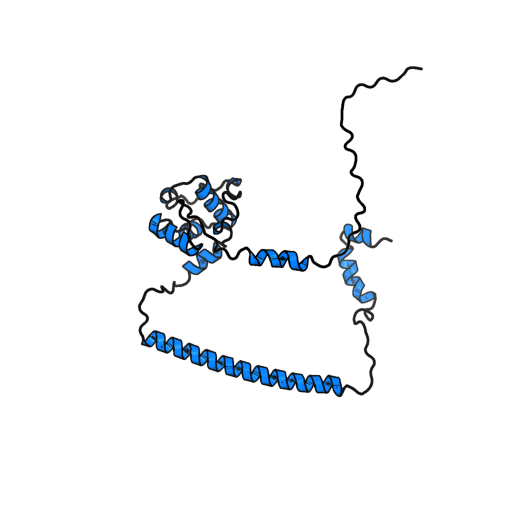107 GLY A N 1
ATOM 848 C CA . GLY A 1 107 ? 19.140 1.983 -12.933 1.00 81.75 107 GLY A CA 1
ATOM 849 C C . GLY A 1 107 ? 18.464 3.104 -13.716 1.00 81.75 107 GLY A C 1
ATOM 850 O O . GLY A 1 107 ? 19.091 3.698 -14.594 1.00 81.75 107 GLY A O 1
ATOM 851 N N . LEU A 1 108 ? 17.182 3.353 -13.449 1.00 86.88 108 LEU A N 1
ATOM 852 C CA . LEU A 1 108 ? 16.434 4.412 -14.115 1.00 86.88 108 LEU A CA 1
ATOM 853 C C . LEU A 1 108 ? 16.938 5.805 -13.694 1.00 86.88 108 LEU A C 1
ATOM 855 O O . LEU A 1 108 ? 17.359 5.989 -12.550 1.00 86.88 108 LEU A O 1
ATOM 859 N N . PRO A 1 109 ? 16.919 6.791 -14.611 1.00 87.25 109 PRO A N 1
ATOM 860 C CA . PRO A 1 109 ? 17.18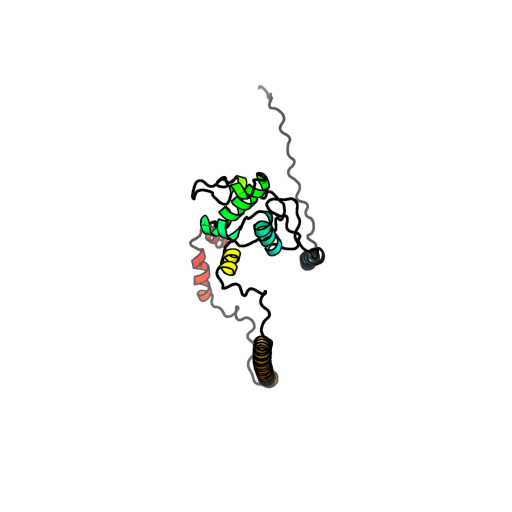2 8.183 -14.263 1.00 87.25 109 PRO A CA 1
ATOM 861 C C . PRO A 1 109 ? 16.067 8.736 -13.365 1.00 87.25 109 PRO A C 1
ATOM 863 O O . PRO A 1 109 ? 14.958 8.209 -13.359 1.00 87.25 109 PRO A O 1
ATOM 866 N N . ASP A 1 110 ? 16.339 9.840 -12.664 1.00 83.06 110 ASP A N 1
ATOM 867 C CA . ASP A 1 110 ? 15.356 10.463 -11.764 1.00 83.06 110 ASP A CA 1
ATOM 868 C C . ASP A 1 110 ? 14.083 10.921 -12.500 1.00 83.06 110 ASP A C 1
ATOM 870 O O . ASP A 1 110 ? 13.001 10.884 -11.925 1.00 83.06 110 ASP A O 1
ATOM 874 N N . ALA A 1 111 ? 14.199 11.327 -13.772 1.00 84.12 111 ALA A N 1
ATOM 875 C CA . ALA A 1 111 ? 13.068 11.666 -14.635 1.00 84.12 111 ALA A CA 1
ATOM 876 C C . ALA A 1 111 ? 13.449 11.633 -16.134 1.00 84.12 111 ALA A C 1
ATOM 878 O O . ALA A 1 111 ? 14.609 11.900 -16.478 1.00 84.12 111 ALA A O 1
ATOM 879 N N . PRO A 1 112 ? 12.486 11.399 -17.051 1.00 87.19 112 PRO A N 1
ATOM 880 C CA . PRO A 1 112 ? 11.115 10.952 -16.786 1.00 87.19 112 PRO A CA 1
ATOM 881 C C . PRO A 1 112 ? 11.063 9.452 -16.467 1.00 87.19 112 PRO A C 1
ATOM 883 O O . PRO A 1 112 ? 11.797 8.660 -17.065 1.00 87.19 112 PRO A O 1
ATOM 886 N N . LEU A 1 113 ? 10.179 9.065 -15.546 1.00 93.75 113 LEU A N 1
ATOM 887 C CA . LEU A 1 113 ? 10.001 7.663 -15.177 1.00 93.75 113 LEU A CA 1
ATOM 888 C C . LEU A 1 113 ? 9.116 6.919 -16.196 1.00 93.75 113 LEU A C 1
ATOM 890 O O . LEU A 1 113 ? 8.216 7.512 -16.794 1.00 93.75 113 LEU A O 1
ATOM 894 N N . PRO A 1 114 ? 9.314 5.605 -16.403 1.00 93.75 114 PRO A N 1
ATOM 895 C CA . PRO A 1 114 ? 8.512 4.830 -17.356 1.00 93.75 114 PRO A CA 1
ATOM 896 C C . PRO A 1 114 ? 7.009 4.780 -17.037 1.00 93.75 114 PRO A C 1
ATOM 898 O O . PRO A 1 114 ? 6.201 4.525 -17.929 1.00 93.75 114 PRO A O 1
ATOM 901 N N . TRP A 1 115 ? 6.639 5.023 -15.779 1.00 95.12 115 TRP A N 1
ATOM 902 C CA . TRP A 1 115 ? 5.278 4.917 -15.253 1.00 95.12 115 TRP A CA 1
ATOM 903 C C . TRP A 1 115 ? 4.614 6.272 -14.972 1.00 95.12 115 TRP A C 1
ATOM 905 O O . TRP A 1 115 ? 3.701 6.346 -14.162 1.00 95.12 115 TRP A O 1
ATOM 915 N N . GLU A 1 116 ? 5.033 7.356 -15.632 1.00 94.50 116 GLU A N 1
ATOM 916 C CA . GLU A 1 116 ? 4.410 8.678 -15.420 1.00 94.50 116 GLU A CA 1
ATOM 917 C C . GLU A 1 116 ? 2.946 8.755 -15.898 1.00 94.50 116 GLU A C 1
ATOM 919 O O . GLU A 1 116 ? 2.175 9.560 -15.374 1.00 94.50 116 GLU A O 1
ATOM 924 N N . SER A 1 117 ? 2.545 7.924 -16.873 1.00 96.62 117 SER A N 1
ATOM 925 C CA . SER A 1 117 ? 1.184 7.959 -17.434 1.00 96.62 117 SER A CA 1
ATOM 926 C C . SER A 1 117 ? 0.113 7.675 -16.377 1.00 96.62 117 SER A C 1
ATOM 928 O O . SER A 1 117 ? 0.232 6.738 -15.587 1.00 96.62 117 SER A O 1
ATOM 930 N N . GLU A 1 118 ? -0.986 8.430 -16.427 1.00 97.06 118 GLU A N 1
ATOM 931 C CA . GLU A 1 118 ? -2.178 8.199 -15.600 1.00 97.06 118 GLU A CA 1
ATOM 932 C C . GLU A 1 118 ? -2.860 6.858 -15.901 1.00 97.06 118 GLU A C 1
ATOM 934 O O . GLU A 1 118 ? -3.568 6.325 -15.051 1.00 97.06 118 GLU A O 1
ATOM 939 N N . ASP A 1 119 ? -2.596 6.260 -17.068 1.00 96.38 119 ASP A N 1
ATOM 940 C CA . ASP A 1 119 ? -3.119 4.935 -17.424 1.00 96.38 119 ASP A CA 1
ATOM 941 C C . ASP A 1 119 ? -2.692 3.855 -16.414 1.00 96.38 119 ASP A C 1
ATOM 943 O O . ASP A 1 119 ? -3.403 2.870 -16.220 1.00 96.38 119 ASP A O 1
ATOM 947 N N . PHE A 1 120 ? -1.551 4.046 -15.738 1.00 97.88 120 PHE A N 1
ATOM 948 C CA . PHE A 1 120 ? -1.042 3.113 -14.731 1.00 97.88 120 PHE A CA 1
ATOM 949 C C . PHE A 1 120 ? -1.700 3.264 -13.353 1.00 97.88 120 PHE A C 1
ATOM 951 O O . PHE A 1 120 ? -1.392 2.493 -12.448 1.00 97.88 120 PHE A O 1
ATOM 958 N N . LEU A 1 121 ? -2.634 4.201 -13.170 1.00 97.31 121 LEU A N 1
ATOM 959 C CA . LEU A 1 121 ? -3.491 4.209 -11.978 1.00 97.31 121 LEU A CA 1
ATOM 960 C C . LEU A 1 121 ? -4.568 3.124 -12.024 1.00 97.31 121 LEU A C 1
ATOM 962 O O . LEU A 1 121 ? -5.143 2.785 -10.993 1.00 97.31 121 LEU A O 1
ATOM 966 N N . LEU A 1 122 ? -4.846 2.569 -13.204 1.00 95.62 122 LEU A N 1
ATOM 967 C CA . LEU A 1 122 ? -5.823 1.502 -13.347 1.00 95.62 122 LEU A CA 1
ATOM 968 C C . LEU A 1 122 ? -5.216 0.169 -12.877 1.00 95.62 122 LEU A C 1
ATOM 970 O O . LEU A 1 122 ? -4.160 -0.224 -13.386 1.00 95.62 122 L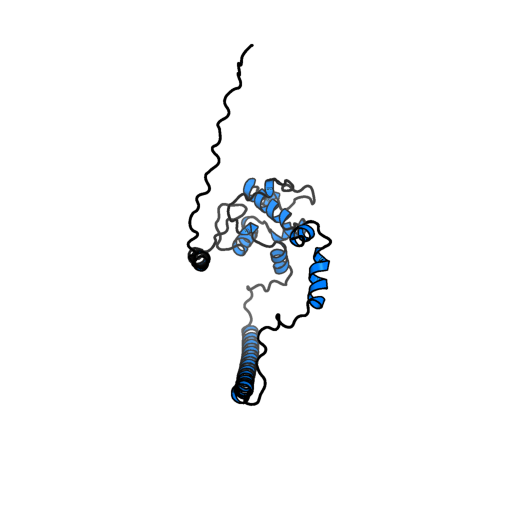EU A O 1
ATOM 974 N N . PRO A 1 123 ? -5.866 -0.546 -11.939 1.00 92.94 123 PRO A N 1
ATOM 975 C CA . PRO A 1 123 ? -5.349 -1.807 -11.427 1.00 92.94 123 PRO A CA 1
ATOM 976 C C . PRO A 1 123 ? -5.281 -2.852 -12.542 1.00 92.94 123 PRO A C 1
ATOM 978 O O . PRO A 1 123 ? -6.267 -3.130 -13.227 1.00 92.94 123 PRO A O 1
ATOM 981 N N . VAL A 1 124 ? -4.100 -3.447 -12.718 1.00 95.94 124 VAL A N 1
ATOM 982 C CA . VAL A 1 124 ? -3.880 -4.512 -13.715 1.00 95.94 124 VAL A CA 1
ATOM 983 C C . VAL A 1 124 ? -4.402 -5.859 -13.215 1.00 95.94 124 VAL A C 1
ATOM 985 O O . VAL A 1 124 ? -4.855 -6.686 -14.007 1.00 95.94 124 VAL A O 1
ATOM 988 N N . LEU A 1 125 ? -4.332 -6.080 -11.903 1.00 93.50 125 LEU A N 1
ATOM 989 C CA . LEU A 1 125 ? -4.861 -7.254 -11.223 1.00 93.50 125 LEU A CA 1
ATOM 990 C C . LEU A 1 125 ? -5.963 -6.815 -10.262 1.00 93.50 125 LEU A C 1
ATOM 992 O O . LEU A 1 125 ? -5.811 -5.827 -9.545 1.00 93.50 125 LEU A O 1
ATOM 996 N N . GLN A 1 126 ? -7.067 -7.559 -10.260 1.00 92.12 126 GLN A N 1
ATOM 997 C CA . GLN A 1 126 ? -8.132 -7.360 -9.286 1.00 92.12 126 GLN A CA 1
ATOM 998 C C . GLN A 1 126 ? -7.611 -7.733 -7.892 1.00 92.12 126 GLN A C 1
ATOM 1000 O O . GLN A 1 126 ? -6.948 -8.761 -7.749 1.00 92.12 126 GLN A O 1
ATOM 1005 N N . ASP A 1 127 ? -7.900 -6.889 -6.900 1.00 91.88 127 ASP A N 1
ATOM 1006 C CA . ASP A 1 127 ? -7.539 -7.101 -5.495 1.00 91.88 127 ASP A CA 1
ATOM 1007 C C . ASP A 1 127 ? -6.032 -7.369 -5.274 1.00 91.88 127 ASP A C 1
ATOM 1009 O O . ASP A 1 127 ? -5.668 -8.184 -4.429 1.00 91.88 127 ASP A O 1
ATOM 1013 N N . ASP A 1 128 ? -5.135 -6.707 -6.034 1.00 94.50 128 ASP A N 1
ATOM 1014 C CA . ASP A 1 128 ? -3.677 -6.903 -5.900 1.00 94.50 128 ASP A CA 1
ATOM 1015 C C . ASP A 1 128 ? -3.211 -6.540 -4.476 1.00 94.50 128 ASP A C 1
ATOM 1017 O O . ASP A 1 128 ? -3.243 -5.359 -4.109 1.00 94.50 128 ASP A O 1
ATOM 1021 N N . PRO A 1 129 ? -2.716 -7.509 -3.679 1.00 94.12 129 PRO A N 1
ATOM 1022 C CA . PRO A 1 129 ? -2.291 -7.243 -2.309 1.00 94.12 129 PRO A CA 1
ATOM 1023 C C . PRO A 1 129 ? -1.121 -6.261 -2.222 1.00 94.12 129 PRO A C 1
ATOM 1025 O O . PRO A 1 129 ? -0.932 -5.643 -1.181 1.00 94.12 129 PRO A O 1
ATOM 1028 N N . LEU A 1 130 ? -0.327 -6.105 -3.293 1.00 94.94 130 LEU A N 1
ATOM 1029 C CA . LEU A 1 130 ? 0.765 -5.131 -3.310 1.00 94.94 130 LEU A CA 1
ATOM 1030 C C . LEU A 1 130 ? 0.268 -3.685 -3.384 1.00 94.94 130 LEU A C 1
ATOM 1032 O O . LEU A 1 130 ? 0.961 -2.802 -2.898 1.00 94.94 130 LEU A O 1
ATOM 1036 N N . LEU A 1 131 ? -0.906 -3.434 -3.971 1.00 95.69 131 LEU A N 1
ATOM 1037 C CA . LEU A 1 131 ? -1.472 -2.084 -4.087 1.00 95.69 131 LEU A CA 1
ATOM 1038 C C . LEU A 1 131 ? -2.149 -1.602 -2.796 1.00 95.69 131 LEU A C 1
ATOM 1040 O O . LEU A 1 131 ? -2.477 -0.427 -2.691 1.00 95.69 131 LEU A O 1
ATOM 1044 N N . GLN A 1 132 ? -2.371 -2.498 -1.832 1.00 93.31 132 GLN A N 1
ATOM 1045 C CA . GLN A 1 132 ? -2.991 -2.180 -0.541 1.00 93.31 132 GLN A CA 1
ATOM 1046 C C . GLN A 1 132 ? -1.968 -1.75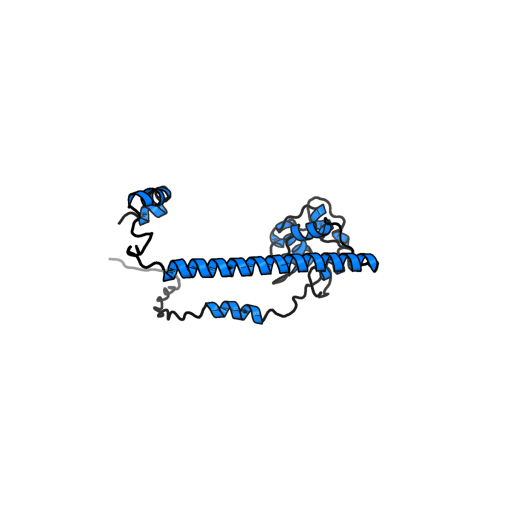8 0.523 1.00 93.31 132 GLN A C 1
ATOM 1048 O O . GLN A 1 132 ? -2.346 -1.453 1.650 1.00 93.31 132 GLN A O 1
ATOM 1053 N N . ILE A 1 133 ? -0.676 -1.798 0.191 1.00 92.38 133 ILE A N 1
ATOM 1054 C CA . ILE A 1 133 ? 0.402 -1.479 1.121 1.00 92.38 133 ILE A CA 1
ATOM 1055 C C . ILE A 1 133 ? 0.666 0.022 1.098 1.00 92.38 133 ILE A C 1
ATOM 1057 O O . ILE A 1 133 ? 0.759 0.613 0.022 1.00 92.38 133 ILE A O 1
ATOM 1061 N N . ASP A 1 134 ? 0.882 0.594 2.276 1.00 94.00 134 ASP A N 1
ATOM 1062 C CA . ASP A 1 134 ? 1.409 1.944 2.422 1.00 94.00 134 ASP A CA 1
ATOM 1063 C C . ASP A 1 134 ? 2.930 1.959 2.118 1.00 94.00 134 ASP A C 1
ATOM 1065 O O . ASP A 1 134 ? 3.711 1.277 2.801 1.00 94.00 134 ASP A O 1
ATOM 1069 N N . PRO A 1 135 ? 3.394 2.687 1.082 1.00 93.06 135 PRO A N 1
ATOM 1070 C CA . PRO A 1 135 ? 4.816 2.765 0.753 1.00 93.06 135 PRO A CA 1
ATOM 1071 C C . PRO A 1 135 ? 5.658 3.429 1.856 1.00 93.06 135 PRO A C 1
ATOM 1073 O O . PRO A 1 135 ? 6.861 3.147 1.939 1.00 93.06 135 PRO A O 1
ATOM 1076 N N . GLU A 1 136 ? 5.064 4.273 2.706 1.00 90.88 136 GLU A N 1
ATOM 1077 C CA . GLU A 1 136 ? 5.745 4.891 3.845 1.00 90.88 136 GLU A CA 1
ATOM 1078 C C . GLU A 1 136 ? 6.073 3.834 4.911 1.00 90.88 136 GLU A C 1
ATOM 1080 O O . GLU A 1 136 ? 7.233 3.724 5.322 1.00 90.88 136 GLU A O 1
ATOM 1085 N N . GLU A 1 137 ? 5.116 2.963 5.258 1.00 90.56 137 GLU A N 1
ATOM 1086 C CA . GLU A 1 137 ? 5.304 1.862 6.221 1.00 90.56 137 GLU A CA 1
ATOM 1087 C C . GLU A 1 137 ? 6.445 0.918 5.793 1.00 90.56 137 GLU A C 1
ATOM 1089 O O . GLU A 1 137 ? 7.302 0.535 6.598 1.00 90.56 137 GLU A O 1
ATOM 1094 N N . LEU A 1 138 ? 6.523 0.597 4.494 1.00 87.38 138 LEU A N 1
ATOM 1095 C CA . LEU A 1 138 ? 7.600 -0.233 3.935 1.00 87.38 138 LEU A CA 1
ATOM 1096 C C . LEU A 1 138 ? 8.992 0.395 4.098 1.00 87.38 138 LEU A C 1
ATOM 1098 O O . LEU A 1 138 ? 9.993 -0.318 4.224 1.00 87.38 138 LEU A O 1
ATOM 1102 N N . CYS A 1 139 ? 9.080 1.725 4.064 1.00 85.62 139 CYS A N 1
ATOM 1103 C CA . CYS A 1 139 ? 10.338 2.448 4.219 1.00 85.62 139 CYS A CA 1
ATOM 1104 C C . CYS A 1 139 ? 10.756 2.594 5.690 1.00 85.62 139 CYS A C 1
ATOM 1106 O O . CYS A 1 139 ? 11.958 2.644 5.984 1.00 85.62 139 CYS A O 1
ATOM 1108 N N . GLU A 1 140 ? 9.797 2.648 6.614 1.00 80.62 140 GLU A N 1
ATOM 1109 C CA . GLU A 1 140 ? 10.054 2.750 8.051 1.00 80.62 140 GLU A CA 1
ATOM 1110 C C . GLU A 1 140 ? 10.716 1.483 8.611 1.00 80.62 140 GLU A C 1
ATOM 1112 O O . GLU A 1 140 ? 11.725 1.586 9.318 1.00 80.62 140 GLU A O 1
ATOM 1117 N N . ASP A 1 141 ? 10.245 0.290 8.227 1.00 61.16 141 ASP A N 1
ATOM 1118 C CA . ASP A 1 141 ? 10.819 -0.990 8.684 1.00 61.16 141 ASP A CA 1
ATOM 1119 C C . ASP A 1 141 ? 12.272 -1.191 8.202 1.00 61.16 141 ASP A C 1
ATOM 1121 O O . ASP A 1 141 ? 13.114 -1.753 8.905 1.00 61.16 141 ASP A O 1
ATOM 1125 N N . ALA A 1 142 ? 12.624 -0.635 7.037 1.00 58.12 142 ALA A N 1
ATOM 1126 C CA . ALA A 1 142 ? 13.998 -0.642 6.525 1.00 58.12 142 ALA A CA 1
ATOM 1127 C C . ALA A 1 142 ? 14.934 0.352 7.245 1.00 58.12 142 ALA A C 1
ATOM 1129 O O . ALA A 1 142 ? 16.158 0.194 7.210 1.00 58.12 142 ALA A O 1
ATOM 1130 N N . SER A 1 143 ? 14.370 1.390 7.871 1.00 54.53 143 SER A N 1
ATOM 1131 C CA . SER A 1 143 ? 15.110 2.485 8.519 1.00 54.53 143 SER A CA 1
ATOM 1132 C C . SER A 1 143 ? 15.382 2.224 10.001 1.00 54.53 143 SER A C 1
ATOM 1134 O O . SER A 1 143 ? 16.293 2.813 10.594 1.00 54.53 143 SER A O 1
ATOM 1136 N N . LEU A 1 144 ? 14.617 1.320 10.611 1.00 44.62 144 LEU A N 1
ATOM 1137 C CA . LEU A 1 144 ? 14.924 0.779 11.924 1.00 44.62 144 LEU A CA 1
ATOM 1138 C C . LEU A 1 144 ? 16.066 -0.237 11.788 1.00 44.62 144 LEU A C 1
ATOM 1140 O O . LEU A 1 144 ? 16.148 -0.953 10.791 1.00 44.62 144 LEU A O 1
ATOM 1144 N N . PRO A 1 145 ? 16.987 -0.334 12.765 1.00 41.66 145 PRO A N 1
ATOM 1145 C CA . PRO A 1 145 ? 17.979 -1.391 12.746 1.00 41.66 145 PRO A CA 1
ATOM 1146 C C . PRO A 1 145 ? 17.235 -2.724 12.818 1.00 41.66 145 PRO A C 1
ATOM 1148 O O . PRO A 1 145 ? 16.773 -3.131 13.887 1.00 41.66 145 PRO A O 1
ATOM 1151 N N . VAL A 1 146 ? 17.129 -3.374 11.656 1.00 38.59 146 VAL A N 1
ATOM 1152 C CA . VAL A 1 146 ? 16.662 -4.741 11.470 1.00 38.59 146 VAL A CA 1
ATOM 1153 C C . VAL A 1 146 ? 17.273 -5.566 12.587 1.00 38.59 146 VAL A C 1
ATOM 1155 O O . VAL A 1 146 ? 18.488 -5.771 12.666 1.00 38.59 146 VAL A O 1
ATOM 1158 N N . CYS A 1 147 ? 16.422 -6.017 13.502 1.00 32.69 147 CYS A N 1
ATOM 1159 C CA . CYS A 1 147 ? 16.790 -7.057 14.438 1.00 32.69 147 CYS A CA 1
ATOM 1160 C C . CYS A 1 147 ? 16.898 -8.330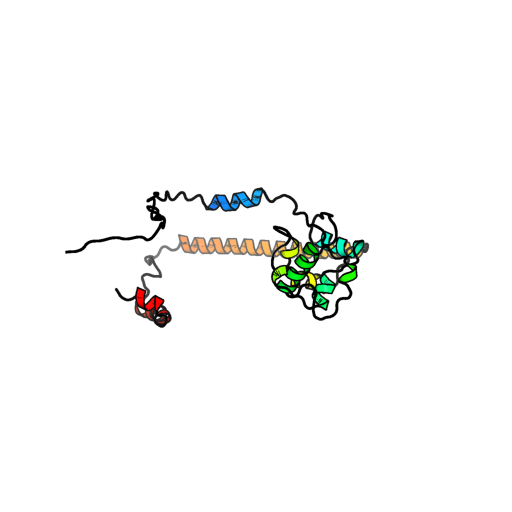 13.606 1.00 32.69 147 CYS A C 1
ATOM 1162 O O . CYS A 1 147 ? 15.956 -9.115 13.550 1.00 32.69 147 CYS A O 1
ATOM 1164 N N . SER A 1 148 ? 18.027 -8.502 12.914 1.00 39.28 148 SER A N 1
ATOM 1165 C CA . SER A 1 148 ? 18.339 -9.689 12.133 1.00 39.28 148 SER A CA 1
ATOM 1166 C C . SER A 1 148 ? 18.131 -10.898 13.034 1.00 39.28 148 SER A C 1
ATOM 1168 O O . SER A 1 148 ? 18.933 -11.184 13.923 1.00 39.28 148 SER A O 1
ATOM 1170 N N . SER A 1 149 ? 17.040 -11.624 12.815 1.00 46.53 149 SER A N 1
ATOM 1171 C CA . SER A 1 149 ? 16.670 -12.826 13.561 1.00 46.53 149 SER A CA 1
ATOM 1172 C C . SER A 1 149 ? 17.495 -14.048 13.132 1.00 46.53 149 SER A C 1
ATOM 1174 O O . SER A 1 149 ? 17.070 -15.190 13.273 1.00 46.53 149 SER A O 1
ATOM 1176 N N . SER A 1 150 ? 18.723 -13.826 12.663 1.00 52.00 150 SER A N 1
ATOM 1177 C CA . SER A 1 150 ? 19.726 -14.857 12.408 1.00 52.00 150 SER A CA 1
ATOM 1178 C C . SER A 1 150 ? 21.036 -14.494 13.089 1.00 52.00 150 SER A C 1
ATOM 1180 O O . SER A 1 150 ? 21.984 -13.985 12.502 1.00 52.00 150 SER A O 1
ATOM 1182 N N . GLY A 1 151 ? 21.074 -14.796 14.377 1.00 43.94 151 GLY A N 1
ATOM 1183 C CA . GLY A 1 151 ? 22.284 -14.891 15.172 1.00 43.94 151 GLY A CA 1
ATOM 1184 C C . GLY A 1 151 ? 21.895 -15.635 16.430 1.00 43.94 151 GLY A C 1
ATOM 1185 O O . GLY A 1 151 ? 21.011 -15.170 17.143 1.00 43.94 151 GLY A O 1
ATOM 1186 N N . ALA A 1 152 ? 22.477 -16.814 16.660 1.00 55.25 152 ALA A N 1
ATOM 1187 C CA . ALA A 1 152 ? 22.257 -17.595 17.870 1.00 55.25 152 ALA A CA 1
ATOM 1188 C C . ALA A 1 152 ? 22.413 -16.678 19.093 1.00 55.25 152 ALA A C 1
ATOM 1190 O O . ALA A 1 152 ? 23.529 -16.321 19.474 1.00 55.25 152 ALA A O 1
ATOM 1191 N N . GLN A 1 153 ? 21.284 -16.235 19.655 1.00 59.66 153 GLN A N 1
ATOM 1192 C CA . GLN A 1 153 ? 21.282 -15.381 20.832 1.00 59.66 153 GLN A CA 1
ATOM 1193 C C . GLN A 1 153 ? 21.946 -16.197 21.931 1.00 59.66 153 GLN A C 1
ATOM 1195 O O . GLN A 1 153 ? 21.585 -17.359 22.145 1.00 59.66 153 GLN A O 1
ATOM 1200 N N . SER A 1 154 ? 22.972 -15.630 22.569 1.00 76.50 154 SER A N 1
ATOM 1201 C CA . SER A 1 154 ? 23.642 -16.334 23.655 1.00 76.50 154 SER A CA 1
ATOM 1202 C C . SER A 1 154 ? 22.583 -16.725 24.690 1.00 76.50 154 SER A C 1
ATOM 1204 O O . SER A 1 154 ? 21.634 -15.976 24.935 1.00 76.50 154 SER A O 1
ATOM 1206 N N . HIS A 1 155 ? 22.719 -17.912 25.280 1.00 81.81 155 HIS A N 1
ATOM 1207 C CA . HIS A 1 155 ? 21.802 -18.388 26.320 1.00 81.81 155 HIS A CA 1
ATOM 1208 C C . HIS A 1 155 ? 21.591 -17.330 27.420 1.00 81.81 155 HIS A C 1
ATOM 1210 O O . HIS A 1 155 ? 20.489 -17.173 27.934 1.00 81.81 155 HIS A O 1
ATOM 1216 N N . ASP A 1 156 ? 22.636 -16.555 27.718 1.00 86.31 156 ASP A N 1
ATOM 1217 C CA . ASP A 1 156 ? 22.609 -15.457 28.682 1.00 86.31 156 ASP A CA 1
ATOM 1218 C C . ASP A 1 156 ? 21.700 -14.291 28.242 1.00 86.31 156 ASP A C 1
ATOM 1220 O O . ASP A 1 156 ? 20.896 -13.795 29.028 1.00 86.31 156 ASP A O 1
ATOM 1224 N N . ALA A 1 157 ? 21.727 -13.908 26.960 1.00 88.19 157 ALA A N 1
ATOM 1225 C CA . ALA A 1 157 ? 20.847 -12.867 26.420 1.00 88.19 157 ALA A CA 1
ATOM 1226 C C . ALA A 1 157 ? 19.365 -13.290 26.421 1.00 88.19 157 ALA A C 1
ATOM 1228 O O . ALA A 1 157 ? 18.481 -12.480 26.707 1.00 88.19 157 ALA A O 1
ATOM 1229 N N . LEU A 1 158 ? 19.088 -14.568 26.138 1.00 85.25 158 LEU A N 1
ATOM 1230 C CA . LEU A 1 158 ? 17.735 -15.129 26.226 1.00 85.25 158 LEU A CA 1
ATOM 1231 C C . LEU A 1 158 ? 17.239 -15.164 27.675 1.00 85.25 158 LEU A C 1
ATOM 1233 O O . LEU A 1 158 ? 16.094 -14.800 27.941 1.00 85.25 158 LEU A O 1
ATOM 1237 N N . GLN A 1 159 ? 18.109 -15.545 28.611 1.00 91.56 159 GLN A N 1
ATOM 1238 C CA . GLN A 1 159 ? 17.787 -15.604 30.033 1.00 91.56 159 GLN A CA 1
ATOM 1239 C C . GLN A 1 159 ? 17.497 -14.214 30.614 1.00 91.56 159 GLN A C 1
ATOM 1241 O O . GLN A 1 159 ? 16.502 -14.046 31.317 1.00 91.56 159 GLN A O 1
ATOM 1246 N N . GLN A 1 160 ? 18.293 -13.199 30.268 1.00 93.56 160 GLN A N 1
ATOM 1247 C CA . GLN A 1 160 ? 18.040 -11.814 30.685 1.00 93.56 160 GLN A CA 1
ATOM 1248 C C . GLN A 1 160 ? 16.718 -11.277 30.121 1.00 93.56 160 GLN A C 1
ATOM 1250 O O . GLN A 1 160 ? 15.963 -10.614 30.832 1.00 93.56 160 GLN A O 1
ATOM 1255 N N . ARG A 1 161 ? 16.392 -11.593 28.860 1.00 94.19 161 ARG A N 1
ATOM 1256 C CA . ARG A 1 161 ? 15.110 -11.193 28.262 1.00 94.19 161 ARG A CA 1
ATOM 1257 C C . ARG A 1 161 ? 13.924 -11.873 28.945 1.00 94.19 161 ARG A C 1
ATOM 1259 O O . ARG A 1 161 ? 12.918 -11.208 29.179 1.00 94.19 161 ARG A O 1
ATOM 1266 N N . ALA A 1 162 ? 14.042 -13.160 29.270 1.00 94.75 162 ALA A N 1
ATOM 1267 C CA . ALA A 1 162 ? 13.007 -13.896 29.991 1.00 94.75 162 ALA A CA 1
ATOM 1268 C C . ALA A 1 162 ? 12.755 -13.286 31.379 1.00 94.75 162 ALA A C 1
ATOM 1270 O O . ALA A 1 162 ? 11.612 -12.991 31.712 1.00 94.75 162 ALA A O 1
ATOM 1271 N N . GLN A 1 163 ? 13.815 -12.976 32.131 1.00 96.88 163 GLN A N 1
ATOM 1272 C CA . GLN A 1 163 ? 13.706 -12.316 33.438 1.00 96.88 163 GLN A CA 1
ATOM 1273 C C . GLN A 1 163 ? 13.053 -10.932 33.336 1.00 96.88 163 GLN A C 1
ATOM 1275 O O . GLN A 1 163 ? 12.122 -10.626 34.076 1.00 96.88 163 GLN A O 1
ATOM 1280 N N . ALA A 1 164 ? 13.465 -10.112 32.366 1.00 96.88 164 ALA A N 1
ATOM 1281 C CA . ALA A 1 164 ? 12.852 -8.803 32.146 1.00 96.88 164 ALA A CA 1
ATOM 1282 C C . ALA A 1 164 ? 11.371 -8.903 31.727 1.00 96.88 164 ALA A C 1
ATOM 1284 O O . ALA A 1 164 ? 10.578 -7.999 31.998 1.00 96.88 164 ALA A O 1
ATOM 1285 N N . ALA A 1 165 ? 10.982 -9.972 31.026 1.00 96.19 165 ALA A N 1
ATOM 1286 C CA . ALA A 1 165 ? 9.588 -10.244 30.694 1.00 96.19 165 ALA A CA 1
ATOM 1287 C C . ALA A 1 165 ? 8.779 -10.662 31.932 1.00 96.19 165 ALA A C 1
ATOM 1289 O O . ALA A 1 165 ? 7.690 -10.127 32.133 1.00 96.19 165 ALA A O 1
ATOM 1290 N N . GLU A 1 166 ? 9.330 -11.529 32.784 1.00 97.56 166 GLU A N 1
ATOM 1291 C CA . GLU A 1 166 ? 8.717 -11.945 34.051 1.00 97.56 166 GLU A CA 1
ATOM 1292 C C . GLU A 1 166 ? 8.525 -10.768 35.017 1.00 97.56 166 GLU A C 1
ATOM 1294 O O . GLU A 1 166 ? 7.449 -10.610 35.590 1.00 97.56 166 GLU A O 1
ATOM 1299 N N . GLU A 1 167 ? 9.518 -9.888 35.161 1.00 97.88 167 GLU A N 1
ATOM 1300 C CA . GLU A 1 167 ? 9.403 -8.690 36.005 1.00 97.88 167 GLU A CA 1
ATOM 1301 C C . GLU A 1 167 ? 8.315 -7.734 35.502 1.00 97.88 167 GLU A C 1
ATOM 1303 O O . GLU A 1 167 ? 7.529 -7.192 36.289 1.00 97.88 167 GLU A O 1
ATOM 1308 N N . ARG A 1 168 ? 8.223 -7.555 34.178 1.00 97.62 168 ARG A N 1
ATOM 1309 C CA . ARG A 1 168 ? 7.172 -6.744 33.552 1.00 97.62 168 ARG A CA 1
ATOM 1310 C C . ARG A 1 168 ? 5.790 -7.357 33.777 1.00 97.62 168 ARG A C 1
ATOM 1312 O O . ARG A 1 168 ? 4.872 -6.618 34.125 1.00 97.62 168 ARG A O 1
ATOM 1319 N N . ALA A 1 169 ? 5.658 -8.674 33.620 1.00 98.00 169 ALA A N 1
ATOM 1320 C CA . ALA A 1 169 ? 4.411 -9.399 33.860 1.00 98.00 169 ALA A CA 1
ATOM 1321 C C . ALA A 1 169 ? 3.989 -9.334 35.337 1.00 98.00 169 ALA A C 1
ATOM 1323 O O . ALA A 1 169 ? 2.857 -8.985 35.646 1.00 98.00 169 ALA A O 1
ATOM 1324 N N . SER A 1 170 ? 4.919 -9.544 36.270 1.00 98.31 170 SER A N 1
ATOM 1325 C CA . SER A 1 170 ? 4.655 -9.404 37.708 1.00 98.31 170 SER A CA 1
ATOM 1326 C C . SER A 1 170 ? 4.198 -7.986 38.071 1.00 98.31 170 SER A C 1
ATOM 1328 O O . SER A 1 170 ? 3.262 -7.788 38.849 1.00 98.31 170 SER A O 1
ATOM 1330 N N . THR A 1 171 ? 4.821 -6.971 37.467 1.00 98.31 171 THR A N 1
ATOM 1331 C CA . THR A 1 171 ? 4.437 -5.571 37.687 1.00 98.31 171 THR A CA 1
ATOM 1332 C C . THR A 1 171 ? 3.036 -5.278 37.145 1.00 98.31 171 THR A C 1
ATOM 1334 O O . THR A 1 171 ? 2.251 -4.612 37.827 1.00 98.31 171 THR A O 1
ATOM 1337 N N . SER A 1 172 ? 2.695 -5.784 35.953 1.00 97.56 172 SER A N 1
ATOM 1338 C CA . SER A 1 172 ? 1.365 -5.592 35.367 1.00 97.56 172 SER A CA 1
ATOM 1339 C C . SER A 1 172 ? 0.282 -6.342 36.144 1.00 97.56 172 SER A C 1
ATOM 1341 O O . SER A 1 172 ? -0.763 -5.759 36.419 1.00 97.56 172 SER A O 1
ATOM 1343 N N . GLU A 1 173 ? 0.536 -7.571 36.596 1.00 98.06 173 GLU A N 1
ATOM 1344 C CA . GLU A 1 173 ? -0.388 -8.341 37.440 1.00 98.06 173 GLU A CA 1
ATOM 1345 C C . GLU A 1 173 ? -0.690 -7.624 38.762 1.00 98.06 173 GLU A C 1
ATOM 1347 O O . GLU A 1 173 ? -1.846 -7.530 39.188 1.00 98.06 173 GLU A O 1
ATOM 1352 N N . GLN A 1 174 ? 0.329 -7.039 39.400 1.00 98.25 174 GLN A N 1
ATOM 1353 C CA . GLN A 1 174 ? 0.118 -6.234 40.603 1.00 98.25 174 GLN A CA 1
ATOM 1354 C C . GLN A 1 174 ? -0.683 -4.959 40.317 1.00 98.25 174 GLN A C 1
ATOM 1356 O O . GLN A 1 174 ? -1.498 -4.550 41.145 1.00 98.25 174 GLN A O 1
ATOM 1361 N N . ALA A 1 175 ? -0.454 -4.303 39.177 1.00 98.12 175 ALA A N 1
ATOM 1362 C CA . ALA A 1 175 ? -1.231 -3.135 38.770 1.00 98.12 175 ALA A CA 1
ATOM 1363 C C . ALA A 1 175 ? -2.701 -3.501 38.509 1.00 98.12 175 ALA A C 1
ATOM 1365 O O . ALA A 1 175 ? -3.590 -2.806 38.999 1.00 98.12 175 ALA A O 1
ATOM 1366 N N . LEU A 1 176 ? -2.952 -4.625 37.831 1.00 98.31 176 LEU A N 1
ATOM 1367 C CA . LEU A 1 176 ? -4.296 -5.157 37.600 1.00 98.31 176 LEU A CA 1
ATOM 1368 C C . LEU A 1 176 ? -5.004 -5.477 38.915 1.00 98.31 176 LEU A C 1
ATOM 1370 O O . LEU A 1 176 ? -6.137 -5.051 39.111 1.00 98.31 176 LEU A O 1
ATOM 1374 N N . THR A 1 177 ? -4.321 -6.136 39.852 1.00 98.25 177 THR A N 1
ATOM 1375 C CA . THR A 1 177 ? -4.890 -6.443 41.174 1.00 98.25 177 THR A CA 1
ATOM 1376 C C . THR A 1 177 ? -5.310 -5.165 41.911 1.00 98.25 177 THR A C 1
ATOM 1378 O O . THR A 1 177 ? -6.429 -5.081 42.411 1.00 98.25 177 THR A O 1
ATOM 1381 N N . ARG A 1 178 ? -4.457 -4.128 41.914 1.00 98.06 178 ARG A N 1
ATOM 1382 C CA . ARG A 1 178 ? -4.792 -2.822 42.517 1.00 98.06 178 ARG A CA 1
ATOM 1383 C C . ARG A 1 178 ? -5.992 -2.164 41.831 1.00 98.06 178 ARG A C 1
ATOM 1385 O O . ARG A 1 178 ? -6.882 -1.669 42.515 1.00 98.06 178 ARG A O 1
ATOM 1392 N N . ALA A 1 179 ? -6.040 -2.191 40.499 1.00 98.12 179 ALA A N 1
ATOM 1393 C CA . ALA A 1 179 ? -7.154 -1.634 39.736 1.00 98.12 179 ALA A CA 1
ATOM 1394 C C . ALA A 1 179 ? -8.475 -2.368 40.023 1.00 98.12 179 ALA A C 1
ATOM 1396 O O . ALA A 1 179 ? -9.512 -1.727 40.178 1.00 98.12 179 ALA A O 1
ATOM 1397 N N . MET A 1 180 ? -8.448 -3.698 40.152 1.00 98.31 180 MET A N 1
ATOM 1398 C CA . MET A 1 180 ? -9.625 -4.494 40.515 1.00 98.31 180 MET A CA 1
ATOM 1399 C C . MET A 1 180 ? -10.140 -4.147 41.918 1.00 98.31 180 MET A C 1
ATOM 1401 O O . MET A 1 180 ? -11.349 -3.989 42.103 1.00 98.31 180 MET A O 1
ATOM 1405 N N . ASP A 1 181 ? -9.242 -3.967 42.890 1.00 98.25 181 ASP A N 1
ATOM 1406 C CA . ASP A 1 181 ? -9.611 -3.529 44.240 1.00 98.25 181 ASP A CA 1
ATOM 1407 C C . ASP A 1 181 ? -10.242 -2.131 44.234 1.00 98.25 181 ASP A C 1
ATOM 1409 O O . ASP A 1 181 ? -11.241 -1.889 44.917 1.00 98.25 181 ASP A O 1
ATOM 1413 N N . ASP A 1 182 ? -9.689 -1.201 43.457 1.00 97.62 182 ASP A N 1
ATOM 1414 C CA . ASP A 1 182 ? -10.222 0.157 43.345 1.00 97.62 182 ASP A CA 1
ATOM 1415 C C . ASP A 1 182 ? -11.582 0.185 42.637 1.00 97.62 182 ASP A C 1
ATOM 1417 O O . ASP A 1 182 ? -12.493 0.880 43.097 1.00 97.62 182 ASP A O 1
ATOM 1421 N N . LEU A 1 183 ? -11.779 -0.637 41.602 1.00 97.94 183 LEU A N 1
ATOM 1422 C CA . LEU A 1 183 ? -13.089 -0.836 40.976 1.00 97.94 183 LEU A CA 1
ATOM 1423 C C . LEU A 1 183 ? -14.109 -1.404 41.968 1.00 97.94 183 LEU A C 1
ATOM 1425 O O . LEU A 1 183 ? -15.261 -0.964 41.989 1.00 97.94 183 LEU A O 1
ATOM 1429 N N . HIS A 1 184 ? -13.706 -2.339 42.830 1.00 97.12 184 HIS A N 1
ATOM 1430 C CA . HIS A 1 184 ? -14.588 -2.867 43.868 1.00 97.12 184 HIS A CA 1
ATOM 1431 C C . HIS A 1 184 ? -14.967 -1.782 44.890 1.00 97.12 184 HIS A C 1
ATOM 1433 O O . HIS A 1 184 ? -16.148 -1.627 45.211 1.00 97.12 184 HIS A O 1
ATOM 1439 N N . LYS A 1 185 ? -14.009 -0.968 45.353 1.00 96.38 185 LYS A N 1
ATOM 1440 C CA . LYS A 1 185 ? -14.301 0.179 46.233 1.00 96.38 185 LYS A CA 1
ATOM 1441 C C . LYS A 1 185 ? -15.255 1.165 45.565 1.00 96.38 185 LYS A C 1
ATOM 1443 O O . LYS A 1 185 ? -16.227 1.581 46.193 1.00 96.38 185 LYS A O 1
ATOM 1448 N N . LEU A 1 186 ? -15.015 1.504 44.298 1.00 96.38 186 LEU A N 1
ATOM 1449 C CA . LEU A 1 186 ? -15.875 2.406 43.537 1.00 96.38 186 LEU A CA 1
ATOM 1450 C C . LEU A 1 186 ? -17.296 1.847 43.419 1.00 96.38 186 LEU A C 1
ATOM 1452 O O . LEU A 1 186 ? -18.256 2.576 43.651 1.00 96.38 186 LEU A O 1
ATOM 1456 N N . LYS A 1 187 ? -17.437 0.546 43.144 1.00 95.00 187 LYS A N 1
ATOM 1457 C CA . LYS A 1 187 ? -18.735 -0.135 43.093 1.00 95.00 187 LYS A CA 1
ATOM 1458 C C . LYS A 1 187 ? -19.487 -0.036 44.422 1.00 95.00 187 LYS A C 1
ATOM 1460 O O . LYS A 1 187 ? -20.679 0.260 44.412 1.00 95.00 187 LYS A O 1
ATOM 1465 N N . LEU A 1 188 ? -18.812 -0.244 45.554 1.00 92.81 188 LEU A N 1
ATOM 1466 C CA . LEU A 1 188 ? -19.427 -0.121 46.882 1.00 92.81 188 LEU A CA 1
ATOM 1467 C C . LEU A 1 188 ? -19.869 1.319 47.177 1.00 92.81 188 LEU A C 1
ATOM 1469 O O . LEU A 1 188 ? -20.976 1.530 47.673 1.00 92.81 188 LEU A O 1
ATOM 1473 N N . LEU A 1 189 ? -19.038 2.310 46.837 1.00 91.81 189 LEU A N 1
ATOM 1474 C CA . LEU A 1 189 ? -19.381 3.727 46.995 1.00 91.81 189 LEU A CA 1
ATOM 1475 C C . LEU A 1 189 ? -20.572 4.123 46.111 1.00 91.81 189 LEU A C 1
ATOM 1477 O O . LEU A 1 189 ? -21.508 4.755 46.596 1.00 91.81 189 LEU A O 1
ATOM 1481 N N . ALA A 1 190 ? -20.570 3.713 44.841 1.00 91.25 190 ALA A N 1
ATOM 1482 C CA . ALA A 1 190 ? -21.658 3.970 43.903 1.00 91.25 190 ALA A CA 1
ATOM 1483 C C . ALA A 1 190 ? -22.965 3.304 44.353 1.00 91.25 190 ALA A C 1
ATOM 1485 O O . ALA A 1 190 ? -24.016 3.939 44.348 1.00 91.25 190 ALA A O 1
ATOM 1486 N N . GLN A 1 191 ? -22.906 2.054 44.816 1.00 87.06 191 GLN A N 1
ATOM 1487 C CA . GLN A 1 191 ? -24.072 1.357 45.354 1.00 87.06 191 GLN A CA 1
ATOM 1488 C C . GLN A 1 191 ? -24.623 2.056 46.608 1.00 87.06 191 GLN A C 1
ATOM 1490 O O . GLN A 1 191 ? -25.838 2.159 46.758 1.00 87.06 191 GLN A O 1
ATOM 1495 N N . GLY A 1 192 ? -23.751 2.604 47.462 1.00 81.88 192 GLY A N 1
ATOM 1496 C CA . GLY A 1 192 ? -24.149 3.452 48.586 1.00 81.88 192 GLY A CA 1
ATOM 1497 C C . GLY A 1 192 ? -24.824 4.757 48.153 1.00 81.88 192 GLY A C 1
ATOM 1498 O O . GLY A 1 192 ? -25.806 5.152 48.766 1.00 81.88 192 GLY A O 1
ATOM 1499 N N . LEU A 1 193 ? -24.359 5.406 47.083 1.00 78.62 193 LEU A N 1
ATOM 1500 C CA . LEU A 1 193 ? -24.999 6.611 46.535 1.00 78.62 193 LEU A CA 1
ATOM 1501 C C . LEU A 1 193 ? -26.377 6.319 45.921 1.00 78.62 193 LEU A C 1
ATOM 1503 O O . LEU A 1 193 ? -27.299 7.111 46.094 1.00 78.62 193 LEU A O 1
ATOM 1507 N N . VAL A 1 194 ? -26.525 5.184 45.232 1.00 76.88 194 VAL A N 1
ATOM 1508 C CA . VAL A 1 194 ? -27.786 4.782 44.588 1.00 76.88 194 VAL A CA 1
ATOM 1509 C C . VAL A 1 194 ? -28.822 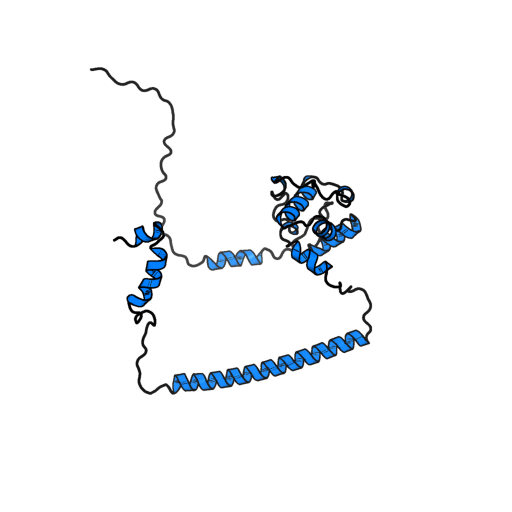4.314 45.614 1.00 76.88 194 VAL A C 1
ATOM 1511 O O . VAL A 1 194 ? -29.985 4.689 45.510 1.00 76.88 194 VAL A O 1
ATOM 1514 N N . LEU A 1 195 ? -28.421 3.519 46.614 1.00 68.81 195 LEU A N 1
ATOM 1515 C CA . LEU A 1 195 ? -29.347 2.958 47.609 1.00 68.81 195 LEU A CA 1
ATOM 1516 C C . LEU A 1 195 ? -29.603 3.892 48.798 1.00 68.81 195 LEU A C 1
ATOM 1518 O O . LEU A 1 195 ? -30.690 3.854 49.360 1.00 68.81 195 LEU A O 1
ATOM 1522 N N . ASN A 1 196 ? -28.650 4.757 49.166 1.00 58.97 196 ASN A N 1
ATOM 1523 C CA . ASN A 1 196 ? -28.840 5.739 50.243 1.00 58.97 196 ASN A CA 1
ATOM 1524 C C . ASN A 1 196 ? -29.267 7.118 49.703 1.00 58.97 196 ASN A C 1
ATOM 1526 O O . ASN A 1 196 ? -29.291 8.091 50.456 1.00 58.97 196 ASN A O 1
ATOM 1530 N N . GLY A 1 197 ? -29.638 7.205 48.419 1.00 56.00 197 GLY A N 1
ATOM 1531 C CA . GLY A 1 197 ? -30.248 8.373 47.774 1.00 56.00 197 GLY A CA 1
ATOM 1532 C C . GLY A 1 197 ? -31.689 8.659 48.221 1.00 56.00 197 GLY A C 1
ATOM 1533 O O . GLY A 1 197 ? -32.433 9.347 47.528 1.00 56.00 197 GLY A O 1
ATOM 1534 N N . GLU A 1 198 ? -32.101 8.155 49.381 1.00 53.44 198 GLU A N 1
ATOM 1535 C CA . GLU A 1 198 ? -33.363 8.500 50.021 1.00 53.44 198 GLU A CA 1
ATOM 1536 C C . GLU A 1 198 ? -33.187 9.765 50.876 1.00 53.44 198 GLU A C 1
ATOM 1538 O O . GLU A 1 198 ? -33.100 9.712 52.098 1.00 53.44 198 GLU A O 1
ATOM 1543 N N . THR A 1 199 ? -33.143 10.933 50.229 1.00 54.78 199 THR A N 1
ATOM 1544 C CA . THR A 1 199 ? -33.945 12.084 50.675 1.00 54.78 199 THR A CA 1
ATOM 1545 C C . THR A 1 199 ? -34.028 13.149 49.575 1.00 54.78 199 THR A C 1
ATOM 1547 O O . THR A 1 199 ? -33.088 13.882 49.290 1.00 54.78 199 THR A O 1
ATOM 1550 N N . SER A 1 200 ? -35.215 13.222 48.969 1.00 52.53 200 SER A N 1
ATOM 1551 C CA . SER A 1 200 ? -35.816 14.415 48.363 1.00 52.53 200 SER A CA 1
ATOM 1552 C C . SER A 1 200 ? -35.002 15.189 47.313 1.00 52.53 200 SER A C 1
ATOM 1554 O O . SER A 1 200 ? -34.397 16.208 47.632 1.00 52.53 200 SER A O 1
ATOM 1556 N N . ARG A 1 201 ? -35.137 14.825 46.030 1.00 54.09 201 ARG A N 1
ATOM 1557 C CA . ARG A 1 201 ? -35.408 15.783 44.932 1.00 54.09 201 ARG A CA 1
ATOM 1558 C C . ARG A 1 201 ? -35.791 15.037 43.648 1.00 54.09 201 ARG A C 1
ATOM 1560 O O . ARG A 1 201 ? -35.197 13.998 43.373 1.00 54.09 201 ARG A O 1
ATOM 1567 N N . PRO A 1 202 ? -36.801 15.513 42.897 1.00 48.72 202 PRO A N 1
ATOM 1568 C CA . PRO A 1 202 ? -37.286 14.802 41.728 1.00 48.72 202 PRO A CA 1
ATOM 1569 C C . PRO A 1 202 ? -36.255 14.877 40.603 1.00 48.72 202 PRO A C 1
ATOM 1571 O O . PRO A 1 202 ? -35.576 15.887 40.422 1.00 48.72 202 PRO A O 1
ATOM 1574 N N . ALA A 1 203 ? -36.155 13.773 39.871 1.00 53.56 203 ALA A N 1
ATOM 1575 C CA . ALA A 1 203 ? -35.403 13.659 38.639 1.00 53.56 203 ALA A CA 1
ATOM 1576 C C . ALA A 1 203 ? -35.945 14.653 37.601 1.00 53.56 203 ALA A C 1
ATOM 1578 O O . ALA A 1 203 ? -37.093 14.524 37.175 1.00 53.56 203 ALA A O 1
ATOM 1579 N N . ASN A 1 204 ? -35.121 15.613 37.177 1.00 55.31 204 ASN A N 1
ATOM 1580 C CA . ASN A 1 204 ? -35.365 16.319 35.925 1.00 55.31 204 ASN A CA 1
ATOM 1581 C C . ASN A 1 204 ? -34.960 15.379 34.790 1.00 55.31 204 ASN A C 1
ATOM 1583 O O . ASN A 1 204 ? -33.782 15.132 34.534 1.00 55.31 204 ASN A O 1
ATOM 1587 N N . GLN A 1 205 ? -35.979 14.795 34.174 1.00 57.94 205 GLN A N 1
ATOM 1588 C CA . GLN A 1 205 ? -35.891 14.172 32.866 1.00 57.94 205 GLN A CA 1
ATOM 1589 C C . GLN A 1 205 ? -35.591 15.270 31.836 1.00 57.94 205 GLN A C 1
ATOM 1591 O O . GLN A 1 205 ? -36.239 16.310 31.845 1.00 57.94 205 GLN A O 1
ATOM 1596 N N . SER A 1 206 ? -34.642 14.989 30.941 1.00 53.81 206 SER A N 1
ATOM 1597 C CA . SER A 1 206 ? -34.219 15.809 29.798 1.00 53.81 206 SER A CA 1
ATOM 1598 C C . SER A 1 206 ? -33.379 17.053 30.124 1.00 53.81 206 SER A C 1
ATOM 1600 O O . SER A 1 206 ? -33.892 18.147 30.318 1.00 53.81 206 SER A O 1
ATOM 1602 N N . ALA A 1 207 ? -32.052 16.902 30.054 1.00 59.88 207 ALA A N 1
ATOM 1603 C CA . ALA A 1 207 ? -31.109 18.027 30.011 1.00 59.88 207 ALA A CA 1
ATOM 1604 C C . ALA A 1 207 ? -31.311 18.942 28.782 1.00 59.88 207 ALA A C 1
ATOM 1606 O O . ALA A 1 207 ? -30.786 20.047 28.756 1.00 59.88 207 ALA A O 1
ATOM 1607 N N . VAL A 1 208 ? -32.071 18.479 27.783 1.00 56.56 208 VAL A N 1
ATOM 1608 C CA . VAL A 1 208 ? -32.388 19.219 26.553 1.00 56.56 208 VAL A CA 1
ATOM 1609 C C . VAL A 1 208 ? -33.659 20.063 26.717 1.00 56.56 208 VAL A C 1
ATOM 1611 O O . VAL A 1 208 ? -33.809 21.073 26.049 1.00 56.56 208 VAL A O 1
ATOM 1614 N N . ALA A 1 209 ? -34.573 19.694 27.625 1.00 61.81 209 ALA A N 1
ATOM 1615 C CA . ALA A 1 209 ? -35.841 20.411 27.807 1.00 61.81 209 ALA A CA 1
ATOM 1616 C C . ALA A 1 209 ? -35.713 21.724 28.604 1.00 61.81 209 ALA A C 1
ATOM 1618 O O . ALA A 1 209 ? -36.632 22.537 28.571 1.00 61.81 209 ALA A O 1
ATOM 1619 N N . ASP A 1 210 ? -34.603 21.913 29.322 1.00 60.72 210 ASP A N 1
ATOM 1620 C CA . ASP A 1 210 ? -34.317 23.115 30.121 1.00 60.72 210 ASP A CA 1
ATOM 1621 C C . ASP A 1 210 ? -33.446 24.144 29.368 1.00 60.72 210 ASP A C 1
ATOM 1623 O O . ASP A 1 210 ? -33.170 25.215 29.916 1.00 60.72 210 ASP A O 1
ATOM 1627 N N . LEU A 1 211 ? -33.005 23.841 28.138 1.00 63.62 211 LEU A N 1
ATOM 1628 C CA . LEU A 1 211 ? -32.253 24.799 27.326 1.00 63.62 211 LEU A CA 1
ATOM 1629 C C . LEU A 1 211 ? -33.182 25.923 26.882 1.00 63.62 211 LEU A C 1
ATOM 1631 O O . LEU A 1 211 ? -34.322 25.700 26.464 1.00 63.62 211 LEU A O 1
ATOM 1635 N N . ARG A 1 212 ? -32.708 27.156 27.026 1.00 72.88 212 ARG A N 1
ATOM 1636 C CA . ARG A 1 212 ? -33.495 28.327 26.648 1.00 72.88 212 ARG A CA 1
ATOM 1637 C C . ARG A 1 212 ? -33.323 28.587 25.156 1.00 72.88 212 ARG A C 1
ATOM 1639 O O . ARG A 1 212 ? -32.240 28.386 24.623 1.00 72.88 212 ARG A O 1
ATOM 1646 N N . GLU A 1 213 ? -34.354 29.119 24.503 1.00 65.94 213 GLU A N 1
ATOM 1647 C CA . GLU A 1 213 ? -34.325 29.456 23.066 1.00 65.94 213 GLU A CA 1
ATOM 1648 C C . GLU A 1 213 ? -33.128 30.357 22.683 1.00 65.94 213 GLU A C 1
ATOM 1650 O O . GLU A 1 213 ? -32.640 30.296 21.559 1.00 65.94 213 GLU A O 1
ATOM 1655 N N . ASP A 1 214 ? -32.600 31.153 23.626 1.00 67.94 214 ASP A N 1
ATOM 1656 C CA . ASP A 1 214 ? -31.416 31.993 23.416 1.00 67.94 214 ASP A CA 1
ATOM 1657 C C . ASP A 1 214 ? -30.076 31.233 23.356 1.00 67.94 214 ASP A C 1
ATOM 1659 O O . ASP A 1 214 ? -29.087 31.790 22.875 1.00 67.94 214 ASP A O 1
ATOM 1663 N N . GLU A 1 215 ? -30.024 29.979 23.808 1.00 68.38 215 GLU A N 1
ATOM 1664 C CA . GLU A 1 215 ? -28.815 29.144 23.765 1.00 68.38 215 GLU A CA 1
ATOM 1665 C C . GLU A 1 215 ? -28.628 28.473 22.392 1.00 68.38 215 GLU A C 1
ATOM 1667 O O . GLU A 1 215 ? -27.489 28.296 21.950 1.00 68.38 215 GLU A O 1
ATOM 1672 N N . ASP A 1 216 ? -29.721 28.218 21.665 1.00 68.12 216 ASP A N 1
ATOM 1673 C CA . ASP A 1 216 ? -29.693 27.613 20.326 1.00 68.12 216 ASP A CA 1
ATOM 1674 C C . ASP A 1 216 ? -29.528 28.652 19.195 1.00 68.12 216 ASP A C 1
ATOM 1676 O O . ASP A 1 216 ? -29.137 28.314 18.074 1.00 68.12 216 ASP A O 1
ATOM 1680 N N . GLU A 1 217 ? -29.739 29.944 19.473 1.00 74.94 217 GLU A N 1
ATOM 1681 C CA . GLU A 1 217 ? -29.641 31.045 18.495 1.00 74.94 217 GLU A CA 1
ATOM 1682 C C . GLU A 1 217 ? -28.254 31.120 17.816 1.00 74.94 217 GLU A C 1
ATOM 1684 O O . GLU A 1 217 ? -28.122 31.415 16.623 1.00 74.94 217 GLU A O 1
ATOM 1689 N N . ALA A 1 218 ? -27.186 30.800 18.554 1.00 74.69 218 ALA A N 1
ATOM 1690 C CA . ALA A 1 218 ? -25.825 30.762 18.016 1.00 74.69 218 ALA A CA 1
ATOM 1691 C C . ALA A 1 218 ? -25.619 29.607 17.017 1.00 74.69 218 ALA A C 1
ATOM 1693 O O . ALA A 1 218 ? -24.874 29.750 16.045 1.00 74.69 218 ALA A O 1
ATOM 1694 N N . TYR A 1 219 ? -26.299 28.477 17.230 1.00 76.81 219 TYR A N 1
ATOM 1695 C CA . TYR A 1 219 ? -26.265 27.328 16.329 1.00 76.81 219 TYR A CA 1
ATOM 1696 C C . TYR A 1 219 ? -27.023 27.645 15.034 1.00 76.81 219 TYR A C 1
ATOM 1698 O O . TYR A 1 219 ? -26.447 27.526 13.951 1.00 76.81 219 TYR A O 1
ATOM 1706 N N . PHE A 1 220 ? -28.250 28.168 15.129 1.00 72.00 220 PHE A N 1
ATOM 1707 C CA . PHE A 1 220 ? -29.058 28.537 13.958 1.00 72.00 220 PHE A CA 1
ATOM 1708 C C . PHE A 1 220 ? -28.433 29.666 13.118 1.00 72.00 220 PHE A C 1
ATOM 1710 O O . PHE A 1 220 ? -28.405 29.582 11.887 1.00 72.00 220 PHE A O 1
ATOM 1717 N N . SER A 1 221 ? -27.856 30.693 13.750 1.00 71.62 221 SER A N 1
ATOM 1718 C CA . SER A 1 221 ? -27.209 31.806 13.034 1.00 71.62 221 SER A CA 1
ATOM 1719 C C . SER A 1 221 ? -25.936 31.402 12.282 1.00 71.62 221 SER A C 1
ATOM 1721 O O . SER A 1 221 ? -25.632 31.990 11.242 1.00 71.62 221 SER A O 1
ATOM 1723 N N . SER A 1 222 ? -25.220 30.367 12.741 1.00 75.81 222 SER A N 1
ATOM 1724 C CA . SER A 1 222 ? -24.011 29.873 12.067 1.00 75.81 222 SER A CA 1
ATOM 1725 C C . SER A 1 222 ? -24.289 29.302 10.667 1.00 75.81 222 SER A C 1
ATOM 1727 O O . SER A 1 222 ? -23.448 29.410 9.771 1.00 75.81 222 SER A O 1
ATOM 1729 N N . TYR A 1 223 ? -25.499 28.777 10.448 1.00 74.31 223 TYR A N 1
ATOM 1730 C CA . TYR A 1 223 ? -25.936 28.218 9.167 1.00 74.31 223 TYR A CA 1
ATOM 1731 C C . TYR A 1 223 ? -26.683 29.222 8.281 1.00 74.31 223 TYR A C 1
ATOM 1733 O O . TYR A 1 223 ? -26.730 29.029 7.066 1.00 74.31 223 TYR A O 1
ATOM 1741 N N . GLY A 1 224 ? -27.187 30.329 8.843 1.00 68.56 224 GLY A N 1
ATOM 1742 C CA . GLY A 1 224 ? -27.949 31.358 8.119 1.00 68.56 224 GLY A CA 1
ATOM 1743 C C . GLY A 1 224 ? -27.176 32.102 7.020 1.00 68.56 224 GLY A C 1
ATOM 1744 O O . GLY A 1 224 ? -27.779 32.804 6.215 1.00 68.56 224 GLY A O 1
ATOM 1745 N N . HIS A 1 225 ? -25.851 31.945 6.950 1.00 72.94 225 HIS A N 1
ATOM 1746 C CA . HIS A 1 225 ? -25.029 32.503 5.871 1.00 72.94 225 HIS A CA 1
ATOM 1747 C C . HIS A 1 225 ? -25.060 31.650 4.586 1.00 72.94 225 HIS A C 1
ATOM 1749 O O . HIS A 1 225 ? -24.728 32.142 3.507 1.00 72.94 225 HIS A O 1
ATOM 1755 N N . TYR A 1 226 ? -25.447 30.373 4.672 1.00 74.81 226 TYR A N 1
ATOM 1756 C CA . TYR A 1 226 ? -25.508 29.480 3.515 1.00 74.81 226 TYR A CA 1
ATOM 1757 C C . TYR A 1 226 ? -26.943 29.394 2.995 1.00 74.81 226 TYR A C 1
ATOM 1759 O O . TYR A 1 226 ? -27.849 28.978 3.714 1.00 74.81 226 TYR A O 1
ATOM 1767 N N . SER A 1 227 ? -27.134 29.727 1.716 1.00 60.91 227 SER A N 1
ATOM 1768 C CA . SER A 1 227 ? -28.454 29.813 1.072 1.00 60.91 227 SER A CA 1
ATOM 1769 C C . SER A 1 227 ? -29.298 28.535 1.181 1.00 60.91 227 SER A C 1
ATOM 1771 O O . SER A 1 227 ? -30.518 28.623 1.164 1.00 60.91 227 SER A O 1
ATOM 1773 N N . ILE A 1 228 ? -28.663 27.368 1.352 1.00 65.94 228 ILE A N 1
ATOM 1774 C CA . ILE A 1 228 ? -29.344 26.074 1.534 1.00 65.94 228 ILE A CA 1
ATOM 1775 C C . ILE A 1 228 ? -30.074 25.948 2.882 1.00 65.94 228 ILE A C 1
ATOM 1777 O O . ILE A 1 228 ? -31.098 25.282 2.965 1.00 65.94 228 ILE A O 1
ATOM 1781 N N . HIS A 1 229 ? -29.576 26.591 3.942 1.00 67.12 229 HIS A N 1
ATOM 1782 C CA . HIS A 1 229 ? -30.191 26.526 5.272 1.00 67.12 229 HIS A CA 1
ATOM 1783 C C . HIS A 1 229 ? -31.233 27.636 5.462 1.00 67.12 229 HIS A C 1
ATOM 1785 O O . HIS A 1 229 ? -32.204 27.450 6.190 1.00 67.12 229 HIS A O 1
ATOM 1791 N N . GLU A 1 230 ? -31.072 28.770 4.767 1.00 65.00 230 GLU A N 1
ATOM 1792 C CA . GLU A 1 230 ? -32.057 29.861 4.748 1.00 65.00 230 GLU A CA 1
ATOM 1793 C C . GLU A 1 230 ? -33.411 29.409 4.166 1.00 65.00 230 GLU A C 1
ATOM 1795 O O . GLU A 1 230 ? -34.462 29.885 4.596 1.00 65.00 230 GLU A O 1
ATOM 1800 N N . GLU A 1 231 ? -33.396 28.478 3.209 1.00 66.38 231 GLU A N 1
ATOM 1801 C CA . GLU A 1 231 ? -34.603 27.912 2.596 1.00 66.38 231 GLU A CA 1
ATOM 1802 C C . GLU A 1 231 ? -35.382 27.003 3.563 1.00 66.38 231 GLU A C 1
ATOM 1804 O O . GLU A 1 231 ? -36.608 27.040 3.574 1.00 66.38 231 GLU A O 1
ATOM 1809 N N . MET A 1 232 ? -34.694 26.268 4.447 1.00 68.88 232 MET A N 1
ATOM 1810 C CA . MET A 1 232 ? -35.338 25.360 5.411 1.00 68.88 232 MET A CA 1
ATOM 1811 C C . MET A 1 232 ? -35.966 26.069 6.623 1.00 68.88 232 MET A C 1
ATOM 1813 O O . MET A 1 232 ? -36.818 25.493 7.294 1.00 68.88 232 MET A O 1
ATOM 1817 N N . LEU A 1 233 ? -35.570 27.314 6.908 1.00 64.69 233 LEU A N 1
ATOM 1818 C CA . LEU A 1 233 ? -36.066 28.097 8.051 1.00 64.69 233 LEU A CA 1
ATOM 1819 C C . LEU A 1 233 ? -37.267 28.998 7.710 1.00 64.69 233 LEU A C 1
ATOM 1821 O O . LEU A 1 233 ? -37.859 29.599 8.607 1.00 64.69 233 LEU A O 1
ATOM 1825 N N . LYS A 1 234 ? -37.636 29.114 6.430 1.00 64.31 234 LYS A N 1
ATOM 1826 C CA . LYS A 1 234 ? -38.798 29.890 5.978 1.00 64.31 234 LYS A CA 1
ATOM 1827 C C . LYS A 1 234 ? -40.000 28.964 5.797 1.00 64.31 234 LYS A C 1
ATOM 1829 O O . LYS A 1 234 ? -40.219 28.445 4.706 1.00 64.31 234 LYS A O 1
ATOM 1834 N N . VAL A 1 235 ? -40.779 28.793 6.865 1.00 53.84 235 VAL A N 1
ATOM 1835 C CA . VAL A 1 235 ? -42.162 28.280 6.808 1.00 53.84 235 VAL A CA 1
ATOM 1836 C C . VAL A 1 235 ? -43.136 29.450 6.865 1.00 53.84 235 VAL A C 1
ATOM 1838 O O . VAL A 1 235 ? -42.934 30.338 7.725 1.00 53.84 235 VAL A O 1
#

pLDDT: mean 77.59, std 20.03, range [32.69, 98.31]

Foldseek 3Di:
DDDDDDDDDDDDPPDDDDPPPPDPPPPPPPVVVVVVVVVPPPPQDWAAALQDRDTHRDDVRNQVCCCPVQVAHLLCLCVVQVDALQSQQLVSLCSNVVSDGRVVRPDDDSDDDPRPDPVSNDDPDPPRVSSVDGSVVVNVCVVPPPPPPPDPQPPVNVVVVVVVVVVVVVVVVVVVVVVVVVVVVVVVVVVCCVVVVPDDDDDDDDPPVPDDPVVCVVVLVVCCVPPVSVVVPPD

Radius of gyration: 33.5 Å; chains: 1; bounding box: 82×51×95 Å

Secondary structure (DSSP, 8-state):
---------------PPP-----------THHHHHTTTTT--S---EE-SSSS-EESSHHHHHHHHHHHH---HHHHHHHHT--HHHHHHHHHHHHHH---GGGTTT--SSS-TT-SGGGGS-SSTT-GGGGS-HHHHHHHHHS----S-S---HHHHHHHHHHHHHHHHHHHHHHHHHHHHHHHHHHHHHHHHHS--S-------TTTT--HHHHHHHHHHHTTSHHHHHHT--